Protein AF-G0LJA1-F1 (afdb_monomer_lite)

Structure (mmCIF, N/CA/C/O backbone):
data_AF-G0LJA1-F1
#
_entry.id   AF-G0LJA1-F1
#
loop_
_atom_site.group_PDB
_atom_site.id
_atom_site.type_symbol
_atom_site.label_atom_id
_atom_site.label_alt_id
_atom_site.label_comp_id
_atom_site.label_asym_id
_atom_site.label_entity_id
_atom_site.label_seq_id
_atom_site.pdbx_PDB_ins_code
_atom_site.Cartn_x
_atom_site.Cartn_y
_atom_site.Cartn_z
_atom_site.occupancy
_atom_site.B_iso_or_equiv
_atom_site.auth_seq_id
_atom_site.auth_comp_id
_atom_site.auth_asym_id
_atom_site.auth_atom_id
_atom_site.pdbx_PDB_model_num
ATOM 1 N N . MET A 1 1 ? -23.724 47.840 43.174 1.00 40.34 1 MET A N 1
ATOM 2 C CA . MET A 1 1 ? -23.355 49.159 42.622 1.00 40.34 1 MET A CA 1
ATOM 3 C C . MET A 1 1 ? -23.810 49.164 41.166 1.00 40.34 1 MET A C 1
ATOM 5 O O . MET A 1 1 ? -23.378 48.277 40.451 1.00 40.34 1 MET A O 1
ATOM 9 N N . THR A 1 2 ? -24.775 50.036 40.835 1.00 38.72 2 THR A N 1
ATOM 10 C CA . THR A 1 2 ? -25.163 50.581 39.500 1.00 38.72 2 THR A CA 1
ATOM 11 C C . THR A 1 2 ? -25.157 49.648 38.267 1.00 38.72 2 THR A C 1
ATOM 13 O O . THR A 1 2 ? -24.093 49.210 37.864 1.00 38.72 2 THR A O 1
ATOM 16 N N . LYS A 1 3 ? -26.290 49.203 37.690 1.00 38.91 3 LYS A N 1
ATOM 17 C CA . LYS A 1 3 ? -27.391 49.874 36.933 1.00 38.91 3 LYS A CA 1
ATOM 18 C C . LYS A 1 3 ? -27.035 50.300 35.488 1.00 38.91 3 LYS A C 1
ATOM 20 O O . LYS A 1 3 ? -26.009 50.936 35.287 1.00 38.91 3 LYS A O 1
ATOM 25 N N . ASN A 1 4 ? -28.015 50.063 34.602 1.00 39.62 4 ASN A N 1
ATOM 26 C CA . ASN A 1 4 ? -28.330 50.671 33.292 1.00 39.62 4 ASN A CA 1
ATOM 27 C C . ASN A 1 4 ? -27.729 49.992 32.048 1.00 39.62 4 ASN A C 1
ATOM 29 O O . ASN A 1 4 ? -26.518 49.913 31.897 1.00 39.62 4 ASN A O 1
ATOM 33 N N . ASP A 1 5 ? -28.545 49.317 31.229 1.00 42.41 5 ASP A N 1
ATOM 34 C CA . ASP A 1 5 ? -29.591 49.812 30.296 1.00 42.41 5 ASP A CA 1
ATOM 35 C C . ASP A 1 5 ? -28.981 50.275 28.969 1.00 42.41 5 ASP A C 1
ATOM 37 O O . ASP A 1 5 ? -28.251 51.262 28.938 1.00 42.41 5 ASP A O 1
ATOM 41 N N . SER A 1 6 ? -29.368 49.636 27.860 1.00 50.31 6 SER A N 1
ATOM 42 C CA . SER A 1 6 ? -29.997 50.348 26.739 1.00 50.31 6 SER A CA 1
ATOM 43 C C . SER A 1 6 ? -30.575 49.385 25.703 1.00 50.31 6 SER A C 1
ATOM 45 O O . SER A 1 6 ? -29.918 48.503 25.161 1.00 50.31 6 SER A O 1
ATOM 47 N N . ARG A 1 7 ? -31.862 49.618 25.488 1.00 47.53 7 ARG A N 1
ATOM 48 C CA . ARG A 1 7 ? -32.813 49.080 24.524 1.00 47.53 7 ARG A CA 1
ATOM 49 C C . ARG A 1 7 ? -32.684 49.891 23.226 1.00 47.53 7 ARG A C 1
ATOM 51 O O . ARG A 1 7 ? -32.469 51.096 23.317 1.00 47.53 7 ARG A O 1
ATOM 58 N N . SER A 1 8 ? -32.892 49.291 22.057 1.00 50.59 8 SER A N 1
ATOM 59 C CA . SER A 1 8 ? -33.451 50.027 20.914 1.00 50.59 8 SER A CA 1
ATOM 60 C C . SER A 1 8 ? -34.146 49.073 19.955 1.00 50.59 8 SER A C 1
ATOM 62 O O . SER A 1 8 ? -33.516 48.221 19.336 1.00 50.59 8 SER A O 1
ATOM 64 N N . ASP A 1 9 ? -35.456 49.269 19.870 1.00 44.84 9 ASP A N 1
ATOM 65 C CA . ASP A 1 9 ? -36.364 48.791 18.837 1.00 44.84 9 ASP A CA 1
ATOM 66 C C . ASP A 1 9 ? -36.025 49.412 17.467 1.00 44.84 9 ASP A C 1
ATOM 68 O O . ASP A 1 9 ? -35.411 50.481 17.395 1.00 44.84 9 ASP A O 1
ATOM 72 N N . THR A 1 10 ? -36.468 48.775 16.378 1.00 49.56 10 THR A N 1
ATOM 73 C CA . THR A 1 10 ? -36.922 49.474 15.158 1.00 49.56 10 THR A CA 1
ATOM 74 C C . THR A 1 10 ? -37.842 48.582 14.312 1.00 49.56 10 THR A C 1
ATOM 76 O O . THR A 1 10 ? -37.422 47.611 13.693 1.00 49.56 10 THR A O 1
ATOM 79 N N . ASP A 1 11 ? -39.124 48.928 14.406 1.00 41.34 11 ASP A N 1
ATOM 80 C CA . ASP A 1 11 ? -40.207 49.008 13.414 1.00 41.34 11 ASP A CA 1
ATOM 81 C C . ASP A 1 11 ? -40.201 48.250 12.067 1.00 41.34 11 ASP A C 1
ATOM 83 O O . ASP A 1 11 ? -39.364 48.443 11.192 1.00 41.34 11 ASP A O 1
ATOM 87 N N . HIS A 1 12 ? -41.300 47.498 11.895 1.00 39.84 12 HIS A N 1
ATOM 88 C CA . HIS A 1 12 ? -42.376 47.642 10.894 1.00 39.84 12 HIS A CA 1
ATOM 89 C C . HIS A 1 12 ? -42.102 48.178 9.476 1.00 39.84 12 HIS A C 1
ATOM 91 O O . HIS A 1 12 ? -41.703 49.323 9.301 1.00 39.84 12 HIS A O 1
ATOM 97 N N . THR A 1 13 ? -42.587 47.420 8.475 1.00 43.34 13 THR A N 1
ATOM 98 C CA . THR A 1 13 ? -43.599 47.747 7.417 1.00 43.34 13 THR A CA 1
ATOM 99 C C . THR A 1 13 ? -43.366 46.837 6.189 1.00 43.34 13 THR A C 1
ATOM 101 O O . THR A 1 13 ? -42.244 46.403 5.984 1.00 43.34 13 THR A O 1
ATOM 104 N N . ARG A 1 14 ? -44.281 46.500 5.268 1.00 36.09 14 ARG A N 1
ATOM 105 C CA . ARG A 1 14 ? -45.752 46.433 5.114 1.00 36.09 14 ARG A CA 1
ATOM 106 C C . ARG A 1 14 ? -45.986 46.143 3.607 1.00 36.09 14 ARG A C 1
ATOM 108 O O . ARG A 1 14 ? -45.415 46.879 2.818 1.00 36.09 14 ARG A O 1
ATOM 115 N N . SER A 1 15 ? -46.879 45.191 3.276 1.00 38.28 15 SER A N 1
ATOM 116 C CA . SER A 1 15 ? -47.641 45.015 2.000 1.00 38.28 15 SER A CA 1
ATOM 117 C C . SER A 1 15 ? -46.821 44.812 0.694 1.00 38.28 15 SER A C 1
ATOM 119 O O . SER A 1 15 ? -45.641 45.111 0.672 1.00 38.28 15 SER A O 1
ATOM 121 N N . GLU A 1 16 ? -47.276 44.230 -0.424 1.00 47.47 16 GLU A N 1
ATOM 122 C CA . GLU A 1 16 ? -48.574 44.019 -1.108 1.00 47.47 16 GLU A CA 1
ATOM 123 C C . GLU A 1 16 ? -48.458 42.680 -1.897 1.00 47.47 16 GLU A C 1
ATOM 125 O O . GLU A 1 16 ? -47.377 42.345 -2.376 1.00 47.47 16 GLU A O 1
ATOM 130 N N . GLU A 1 17 ? -49.401 41.733 -1.861 1.00 39.47 17 GLU A N 1
ATOM 131 C CA . GLU A 1 17 ? -50.622 41.638 -2.690 1.00 39.47 17 GLU A CA 1
ATOM 132 C C . GLU A 1 17 ? -50.421 41.936 -4.191 1.00 39.47 17 GLU A C 1
ATOM 134 O O . GLU A 1 17 ? -50.330 43.088 -4.599 1.00 39.47 17 GLU A O 1
ATOM 139 N N . HIS A 1 18 ? -50.423 40.886 -5.023 1.00 41.16 18 HIS A N 1
ATOM 140 C CA . HIS A 1 18 ? -50.863 40.984 -6.416 1.00 41.16 18 HIS A CA 1
ATOM 141 C C . HIS A 1 18 ? -51.467 39.644 -6.867 1.00 41.16 18 HIS A C 1
ATOM 143 O O . HIS A 1 18 ? -50.761 38.705 -7.229 1.00 41.16 18 HIS A O 1
ATOM 149 N N . ASP A 1 19 ? -52.793 39.583 -6.790 1.00 42.62 19 ASP A N 1
ATOM 150 C CA . ASP A 1 19 ? -53.655 38.630 -7.489 1.00 42.62 19 ASP A CA 1
ATOM 151 C C . ASP A 1 19 ? -53.991 39.147 -8.905 1.00 42.62 19 ASP A C 1
ATOM 153 O O . ASP A 1 19 ? -53.775 40.329 -9.203 1.00 42.62 19 ASP A O 1
ATOM 157 N N . LEU A 1 20 ? -54.624 38.256 -9.691 1.00 44.06 20 LEU A N 1
ATOM 158 C CA . LEU A 1 20 ? -55.332 38.429 -10.981 1.00 44.06 20 LEU A CA 1
ATOM 159 C C . LEU A 1 20 ? -54.462 38.221 -12.246 1.00 44.06 20 LEU A C 1
ATOM 161 O O . LEU A 1 20 ? -53.357 38.734 -12.341 1.00 44.06 20 LEU A O 1
ATOM 165 N N . ASP A 1 21 ? -54.880 37.512 -13.298 1.00 37.25 21 ASP A N 1
ATOM 166 C CA . ASP A 1 21 ? -56.171 36.905 -13.632 1.00 37.25 21 ASP A CA 1
ATOM 167 C C . ASP A 1 21 ? -55.993 35.819 -14.714 1.00 37.25 21 ASP A C 1
ATOM 169 O O . ASP A 1 21 ? -54.999 35.776 -15.444 1.00 37.25 21 ASP A O 1
ATOM 173 N N . LEU A 1 22 ? -57.016 34.978 -14.809 1.00 46.62 22 LEU A N 1
ATOM 174 C CA . LEU A 1 22 ? -57.292 33.917 -15.768 1.00 46.62 22 LEU A CA 1
ATOM 175 C C . LEU A 1 22 ? -57.186 34.345 -17.244 1.00 46.62 22 LEU A C 1
ATOM 177 O O . LEU A 1 22 ? -57.613 35.425 -17.632 1.00 46.62 22 LEU A O 1
ATOM 181 N N . THR A 1 23 ? -56.791 33.410 -18.113 1.00 42.66 23 THR A N 1
ATOM 182 C CA . THR A 1 23 ? -57.582 33.125 -19.324 1.00 42.66 23 THR A CA 1
ATOM 183 C C . THR A 1 23 ? -57.398 31.679 -19.774 1.00 42.66 23 THR A C 1
ATOM 185 O O . THR A 1 23 ? -56.325 31.210 -20.145 1.00 42.66 23 THR A O 1
ATOM 188 N N . GLU A 1 24 ? -58.525 30.993 -19.695 1.00 37.59 24 GLU A N 1
ATOM 189 C CA . GLU A 1 24 ? -58.884 29.689 -20.215 1.00 37.59 24 GLU A CA 1
ATOM 190 C C . GLU A 1 24 ? -58.819 29.668 -21.752 1.00 37.59 24 GLU A C 1
ATOM 192 O O . GLU A 1 24 ? -59.294 30.588 -22.415 1.00 37.59 24 GLU A O 1
ATOM 197 N N . ASN A 1 25 ? -58.261 28.603 -22.330 1.00 40.84 25 ASN A N 1
ATOM 198 C CA . ASN A 1 25 ? -58.556 28.230 -23.711 1.00 40.84 25 ASN A CA 1
ATOM 199 C C . ASN A 1 25 ? -58.549 26.703 -23.836 1.00 40.84 25 ASN A C 1
ATOM 201 O O . ASN A 1 25 ? -57.507 26.056 -23.934 1.00 40.84 25 ASN A O 1
ATOM 205 N N . ILE A 1 26 ? -59.756 26.145 -23.779 1.00 43.78 26 ILE A N 1
ATOM 206 C CA . ILE A 1 26 ? -60.072 24.745 -24.038 1.00 43.78 26 ILE A CA 1
ATOM 207 C C . ILE A 1 26 ? -60.248 24.585 -25.549 1.00 43.78 26 ILE A C 1
ATOM 209 O O . ILE A 1 26 ? -61.195 25.120 -26.126 1.00 43.78 26 ILE A O 1
ATOM 213 N N . HIS A 1 27 ? -59.392 23.783 -26.183 1.00 40.97 27 HIS A N 1
ATOM 214 C CA . HIS A 1 27 ? -59.770 23.116 -27.423 1.00 40.97 27 HIS A CA 1
ATOM 215 C C . HIS A 1 27 ? -59.268 21.673 -27.489 1.00 40.97 27 HIS A C 1
ATOM 217 O O . HIS A 1 27 ? -58.089 21.377 -27.309 1.00 40.97 27 HIS A O 1
ATOM 223 N N . ASP A 1 28 ? -60.259 20.817 -27.719 1.00 41.41 28 ASP A N 1
ATOM 224 C CA . ASP A 1 28 ? -60.261 19.381 -27.942 1.00 41.41 28 ASP A CA 1
ATOM 225 C C . ASP A 1 28 ? -59.131 18.863 -28.836 1.00 41.41 28 ASP A C 1
ATOM 227 O O . ASP A 1 28 ? -58.836 19.397 -29.905 1.00 41.41 28 ASP A O 1
ATOM 231 N N . GLY A 1 29 ? -58.570 17.729 -28.422 1.00 39.66 29 GLY A N 1
ATOM 232 C CA . GLY A 1 29 ? -57.560 16.994 -29.168 1.00 39.66 29 GLY A CA 1
ATOM 233 C C . GLY A 1 29 ? -57.230 15.675 -28.486 1.00 39.66 29 GLY A C 1
ATOM 234 O O . GLY A 1 29 ? -56.154 15.501 -27.922 1.00 39.66 29 GLY A O 1
ATOM 235 N N . SER A 1 30 ? -58.191 14.752 -28.513 1.00 45.31 30 SER A N 1
ATOM 236 C CA . SER A 1 30 ? -58.060 13.357 -28.097 1.00 45.31 30 SER A CA 1
ATOM 237 C C . SER A 1 30 ? -56.759 12.717 -28.599 1.00 45.31 30 SER A C 1
ATOM 239 O O . SER A 1 30 ? -56.566 12.525 -29.800 1.00 45.31 30 SER A O 1
ATOM 241 N N . GLY A 1 31 ? -55.888 12.342 -27.667 1.00 39.69 31 GLY A N 1
ATOM 242 C CA . GLY A 1 31 ? -54.619 11.694 -27.979 1.00 39.69 31 GLY A CA 1
ATOM 243 C C . GLY A 1 31 ? -53.872 11.225 -26.738 1.00 39.69 31 GLY A C 1
ATOM 244 O O . GLY A 1 31 ? -52.655 11.363 -26.679 1.00 39.69 31 GLY A O 1
ATOM 245 N N . LEU A 1 32 ? -54.575 10.677 -25.738 1.00 44.44 32 LEU A N 1
ATOM 246 C CA . LEU A 1 32 ? -53.938 9.911 -24.664 1.00 44.44 32 LEU A CA 1
ATOM 247 C C . LEU A 1 32 ? -53.361 8.630 -25.272 1.00 44.44 32 LEU A C 1
ATOM 249 O O . LEU A 1 32 ? -53.983 7.569 -25.276 1.00 44.44 32 LEU A O 1
ATOM 253 N N . LYS A 1 33 ? -52.163 8.745 -25.840 1.00 51.59 33 LYS A N 1
ATOM 254 C CA . LYS A 1 33 ? -51.311 7.598 -26.113 1.00 51.59 33 LYS A CA 1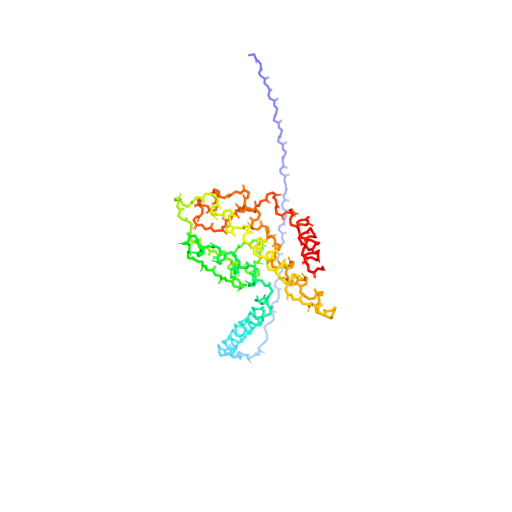
ATOM 255 C C . LYS A 1 33 ? -50.948 7.041 -24.735 1.00 51.59 33 LYS A C 1
ATOM 257 O O . LYS A 1 33 ? -50.367 7.789 -23.950 1.00 51.59 33 LYS A O 1
ATOM 262 N N . PRO A 1 34 ? -51.280 5.785 -24.398 1.00 46.91 34 PRO A N 1
ATOM 263 C CA . PRO A 1 34 ? -50.712 5.182 -23.211 1.00 46.91 34 PRO A CA 1
ATOM 264 C C . PRO A 1 34 ? -49.208 5.127 -23.472 1.00 46.91 34 PRO A C 1
ATOM 266 O O . PRO A 1 34 ? -48.744 4.347 -24.309 1.00 46.91 34 PRO A O 1
ATOM 269 N N . THR A 1 35 ? -48.437 6.006 -22.832 1.00 55.31 35 THR A N 1
ATOM 270 C CA . THR A 1 35 ? -46.996 5.830 -22.660 1.00 55.31 35 THR A CA 1
ATOM 271 C C . THR A 1 35 ? -46.856 4.594 -21.791 1.00 55.31 35 THR A C 1
ATOM 273 O O . THR A 1 35 ? -46.869 4.636 -20.567 1.00 55.31 35 THR A O 1
ATOM 276 N N . SER A 1 36 ? -46.900 3.477 -22.509 1.00 55.84 36 SER A N 1
ATOM 277 C CA . SER A 1 36 ? -46.890 2.102 -22.067 1.00 55.84 36 SER A CA 1
ATOM 278 C C . SER A 1 36 ? -45.903 1.947 -20.921 1.00 55.84 36 SER A C 1
ATOM 280 O O . SER A 1 36 ? -44.730 2.288 -21.071 1.00 55.84 36 SER A O 1
ATOM 282 N N . GLU A 1 37 ? -46.346 1.378 -19.803 1.00 57.44 37 GLU A N 1
ATOM 283 C CA . GLU A 1 37 ? -45.465 0.904 -18.731 1.00 57.44 37 GLU A CA 1
ATOM 284 C C . GLU A 1 37 ? -44.311 0.048 -19.287 1.00 57.44 37 GLU A C 1
ATOM 286 O O . GLU A 1 37 ? -43.221 0.025 -18.721 1.00 57.44 37 GLU A O 1
ATOM 291 N N . SER A 1 38 ? -44.495 -0.586 -20.454 1.00 56.78 38 SER A N 1
ATOM 292 C CA . SER A 1 38 ? -43.434 -1.309 -21.157 1.00 56.78 38 SER A CA 1
ATOM 293 C C . SER A 1 38 ? -42.334 -0.397 -21.724 1.00 56.78 38 SER A C 1
ATOM 295 O O . SER A 1 38 ? -41.194 -0.839 -21.824 1.00 56.78 38 SER A O 1
ATOM 297 N N . GLN A 1 39 ? -42.624 0.857 -22.091 1.00 58.25 39 GLN A N 1
ATOM 298 C CA . GLN A 1 39 ? -41.603 1.825 -22.511 1.00 58.25 39 GLN A CA 1
ATOM 299 C C . GLN A 1 39 ? -40.812 2.368 -21.315 1.00 58.25 39 GLN A C 1
ATOM 301 O O . GLN A 1 39 ? -39.590 2.448 -21.411 1.00 58.25 39 GLN A O 1
ATOM 306 N N . MET A 1 40 ? -41.464 2.656 -20.179 1.00 54.38 40 MET A N 1
ATOM 307 C CA . MET A 1 40 ? -40.745 3.036 -18.951 1.00 54.38 40 MET A CA 1
ATOM 308 C C . MET A 1 40 ? -39.892 1.883 -18.416 1.00 54.38 40 MET A C 1
ATOM 310 O O . MET A 1 40 ? -38.735 2.104 -18.070 1.00 54.38 40 MET A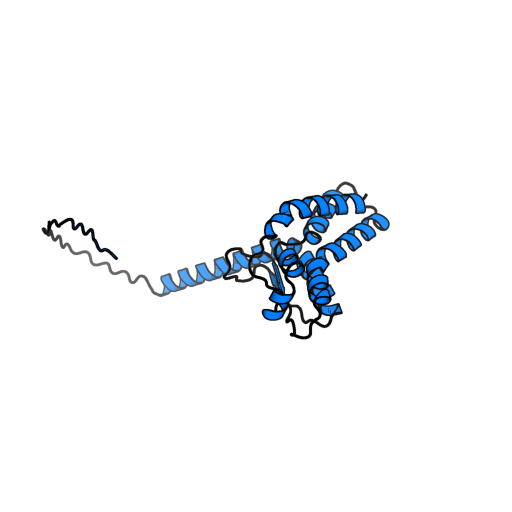 O 1
ATOM 314 N N . LYS A 1 41 ? -40.410 0.649 -18.418 1.00 58.59 41 LYS A N 1
ATOM 315 C CA . LYS A 1 41 ? -39.655 -0.533 -17.983 1.00 58.59 41 LYS A CA 1
ATOM 316 C C . LYS A 1 41 ? -38.436 -0.796 -18.870 1.00 58.59 41 LYS A C 1
ATOM 318 O O . LYS A 1 41 ? -37.330 -0.913 -18.359 1.00 58.59 41 LYS A O 1
ATOM 323 N N . ASN A 1 42 ? -38.601 -0.752 -20.194 1.00 60.97 42 ASN A N 1
ATOM 324 C CA . ASN A 1 42 ? -37.477 -0.915 -21.120 1.00 60.97 42 ASN A CA 1
ATOM 325 C C . ASN A 1 42 ? -36.420 0.193 -20.968 1.00 60.97 42 ASN A C 1
ATOM 327 O O . ASN A 1 42 ? -35.229 -0.068 -21.132 1.00 60.97 42 ASN A O 1
ATOM 331 N N . GLN A 1 43 ? -36.827 1.423 -20.639 1.00 58.34 43 GLN A N 1
ATOM 332 C CA . GLN A 1 43 ? -35.894 2.530 -20.432 1.00 58.34 43 GLN A CA 1
ATOM 333 C C . GLN A 1 43 ? -35.130 2.405 -19.104 1.00 58.34 43 GLN A C 1
ATOM 335 O O . GLN A 1 43 ? -33.919 2.631 -19.084 1.00 58.34 43 GLN A O 1
ATOM 34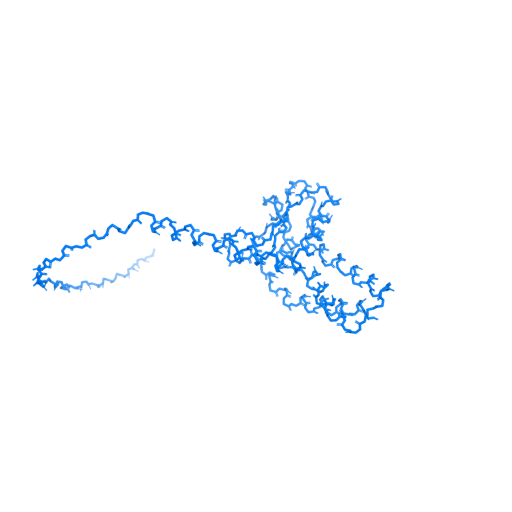0 N N . VAL A 1 44 ? -35.795 1.996 -18.019 1.00 64.06 44 VAL A N 1
ATOM 341 C CA . VAL A 1 44 ? -35.156 1.728 -16.717 1.00 64.06 44 VAL A CA 1
ATOM 342 C C . VAL A 1 44 ? -34.188 0.548 -16.820 1.00 64.06 44 VAL A C 1
ATOM 344 O O . VAL A 1 44 ? -33.018 0.702 -16.469 1.00 64.06 44 VAL A O 1
ATOM 347 N N . ASP A 1 45 ? -34.618 -0.562 -17.423 1.00 64.38 45 ASP A N 1
ATOM 348 C CA . ASP A 1 45 ? -33.790 -1.761 -17.595 1.00 64.38 45 ASP A CA 1
ATOM 349 C C . ASP A 1 45 ? -32.553 -1.465 -18.472 1.00 64.38 45 ASP A C 1
ATOM 351 O O . ASP A 1 45 ? -31.445 -1.910 -18.173 1.00 64.38 45 ASP A O 1
ATOM 355 N N . SER A 1 46 ? -32.689 -0.641 -19.522 1.00 63.38 46 SER A N 1
ATOM 356 C CA . SER A 1 46 ? -31.547 -0.236 -20.365 1.00 63.38 46 SER A CA 1
ATOM 357 C C . SER A 1 46 ? -30.547 0.694 -19.653 1.00 63.38 46 SER A C 1
ATOM 359 O O . SER A 1 46 ? -29.335 0.621 -19.893 1.00 63.38 46 SER A O 1
ATOM 361 N N . ASN A 1 47 ? -31.025 1.545 -18.741 1.00 64.38 47 ASN A N 1
ATOM 362 C CA . ASN A 1 47 ? -30.181 2.439 -17.946 1.00 64.38 47 ASN A CA 1
ATOM 363 C C . ASN A 1 47 ? -29.430 1.692 -16.837 1.00 64.38 47 ASN A C 1
ATOM 365 O O . ASN A 1 47 ? -28.269 2.006 -16.569 1.00 64.38 47 ASN A O 1
ATOM 369 N N . GLU A 1 48 ? -30.048 0.693 -16.209 1.00 67.62 48 GLU A N 1
ATOM 370 C CA . GLU A 1 48 ? -29.350 -0.163 -15.246 1.00 67.62 48 GLU A CA 1
ATOM 371 C C . GLU A 1 48 ? -28.289 -1.022 -15.940 1.00 67.62 48 GLU A C 1
ATOM 373 O O . GLU A 1 48 ? -27.141 -1.058 -15.495 1.00 67.62 48 GLU A O 1
ATOM 378 N N . ASN A 1 49 ? -28.629 -1.621 -17.084 1.00 71.12 49 ASN A N 1
ATOM 379 C CA . ASN A 1 49 ? -27.722 -2.515 -17.803 1.00 71.12 49 ASN A CA 1
ATOM 380 C C . ASN A 1 49 ? -26.520 -1.782 -18.438 1.00 71.12 49 ASN A C 1
ATOM 382 O O . ASN A 1 49 ? -25.424 -2.328 -18.543 1.00 71.12 49 ASN A O 1
ATOM 386 N N . SER A 1 50 ? -26.688 -0.516 -18.835 1.00 70.62 50 SER A N 1
ATOM 387 C CA . SER A 1 50 ? -25.566 0.307 -19.309 1.00 70.62 50 SER A CA 1
ATOM 388 C C . SER A 1 50 ? -24.640 0.734 -18.166 1.00 70.62 50 SER A C 1
ATOM 390 O O . SER A 1 50 ? -23.418 0.681 -18.318 1.00 70.62 50 SER A O 1
ATOM 392 N N . ARG A 1 51 ? -25.184 1.104 -16.998 1.00 73.75 51 ARG A N 1
ATOM 393 C CA . ARG A 1 51 ? -24.381 1.462 -15.814 1.00 73.75 51 ARG A CA 1
ATOM 394 C C . ARG A 1 51 ? -23.537 0.293 -15.313 1.00 73.75 51 ARG A C 1
ATOM 396 O O . ARG A 1 51 ? -22.364 0.499 -15.001 1.00 73.75 51 ARG A O 1
ATOM 403 N N . THR A 1 52 ? -24.097 -0.916 -15.262 1.00 78.62 52 THR A N 1
ATOM 404 C CA . THR A 1 52 ? -23.358 -2.115 -14.832 1.00 78.62 52 THR A CA 1
ATOM 405 C C . THR A 1 52 ? -22.221 -2.449 -15.796 1.00 78.62 52 THR A C 1
ATOM 407 O O . THR A 1 52 ? -21.107 -2.722 -15.350 1.00 78.62 52 THR A O 1
ATOM 410 N N . TRP A 1 53 ? -22.446 -2.336 -17.107 1.00 78.94 53 TRP A N 1
ATOM 411 C CA . TRP A 1 53 ? -21.418 -2.591 -18.119 1.00 78.94 53 TRP A CA 1
ATOM 412 C C . TRP A 1 53 ? -20.228 -1.624 -18.031 1.00 78.94 53 TRP A C 1
ATOM 414 O O . TRP A 1 53 ? -19.073 -2.062 -18.011 1.00 78.94 53 TRP A O 1
ATOM 424 N N . TRP A 1 54 ? -20.486 -0.319 -17.900 1.00 82.12 54 TRP A N 1
ATOM 425 C CA . TRP A 1 54 ? -19.420 0.675 -17.728 1.00 82.12 54 TRP A CA 1
ATOM 426 C C . TRP A 1 54 ? -18.621 0.456 -16.439 1.00 82.12 54 TRP A C 1
ATOM 428 O O . TRP A 1 54 ? -17.397 0.590 -16.443 1.00 82.12 54 TRP A O 1
ATOM 438 N N . GLN A 1 55 ? -19.287 0.061 -15.350 1.00 80.81 55 GLN A N 1
ATOM 439 C CA . GLN A 1 55 ? -18.615 -0.295 -14.097 1.00 80.81 55 GLN A CA 1
ATOM 440 C C . GLN A 1 55 ? -17.712 -1.520 -14.262 1.00 80.81 55 GLN A C 1
ATOM 442 O O . GLN A 1 55 ? -16.593 -1.528 -13.748 1.00 80.81 55 GLN A O 1
ATOM 447 N N . THR A 1 56 ? -18.155 -2.542 -14.997 1.00 82.75 56 THR A N 1
ATOM 448 C CA . THR A 1 56 ? -17.328 -3.719 -15.288 1.00 82.75 56 THR A CA 1
ATOM 449 C C . THR A 1 56 ? -16.080 -3.342 -16.080 1.00 82.75 56 THR A C 1
ATOM 451 O O . THR A 1 56 ? -14.982 -3.746 -15.699 1.00 82.75 56 THR A O 1
ATOM 454 N N . ILE A 1 57 ? -16.216 -2.531 -17.133 1.00 84.06 57 ILE A N 1
ATOM 455 C CA . ILE A 1 57 ? -15.068 -2.074 -17.932 1.00 84.06 57 ILE A CA 1
ATOM 456 C C . ILE A 1 57 ? -14.091 -1.276 -17.068 1.00 84.06 57 ILE A C 1
ATOM 458 O O . ILE A 1 57 ? -12.893 -1.558 -17.074 1.00 84.06 57 ILE A O 1
ATOM 462 N N . ALA A 1 58 ? -14.599 -0.320 -16.287 1.00 83.81 58 ALA A N 1
ATOM 463 C CA . ALA A 1 58 ? -13.770 0.480 -15.396 1.00 83.81 58 ALA A CA 1
ATOM 464 C C . ALA A 1 58 ? -12.995 -0.407 -14.408 1.00 83.81 58 ALA A C 1
ATOM 466 O O . ALA A 1 58 ? -11.791 -0.227 -14.244 1.00 83.81 58 ALA A O 1
ATOM 467 N N . ARG A 1 59 ? -13.643 -1.423 -13.817 1.00 84.31 59 ARG A N 1
ATOM 468 C CA . ARG A 1 59 ? -12.981 -2.381 -12.915 1.00 84.31 59 ARG A CA 1
ATOM 469 C C . ARG A 1 59 ? -11.865 -3.156 -13.604 1.00 84.31 59 ARG A C 1
ATOM 471 O O . ARG A 1 59 ? -10.797 -3.290 -13.020 1.00 84.31 59 ARG A O 1
ATOM 478 N N . VAL A 1 60 ? -12.086 -3.641 -14.826 1.00 84.25 60 VAL A N 1
ATOM 479 C CA . VAL A 1 60 ? -11.074 -4.403 -15.580 1.00 84.25 60 VAL A CA 1
ATOM 480 C C . VAL A 1 60 ? -9.850 -3.546 -15.911 1.00 84.25 60 VAL A C 1
ATOM 482 O O . VAL A 1 60 ? -8.734 -4.051 -15.873 1.00 84.25 60 VAL A O 1
ATOM 485 N N . ILE A 1 61 ? -10.040 -2.258 -16.197 1.00 86.38 61 ILE A N 1
ATOM 486 C CA . ILE A 1 61 ? -8.939 -1.338 -16.519 1.00 86.38 61 ILE A CA 1
ATOM 487 C C . ILE A 1 61 ? -8.188 -0.892 -15.258 1.00 86.38 61 ILE A C 1
ATOM 489 O O . ILE A 1 61 ? -6.964 -0.799 -15.267 1.00 86.38 61 ILE A O 1
ATOM 493 N N . VAL A 1 62 ? -8.912 -0.616 -14.172 1.00 83.62 62 VAL A N 1
ATOM 494 C CA . VAL A 1 62 ? -8.336 -0.109 -12.918 1.00 83.62 62 VAL A CA 1
ATOM 495 C C . VAL A 1 62 ? -7.653 -1.220 -12.122 1.00 83.62 62 VAL A C 1
ATOM 497 O O . VAL A 1 62 ? -6.613 -0.972 -11.513 1.00 83.62 62 VAL A O 1
ATOM 500 N N . ALA A 1 63 ? -8.187 -2.447 -12.143 1.00 83.88 63 ALA A N 1
ATOM 501 C CA . ALA A 1 63 ? -7.675 -3.548 -11.331 1.00 83.88 63 ALA A CA 1
ATOM 502 C C . ALA A 1 63 ? -6.169 -3.812 -11.528 1.00 83.88 63 ALA A C 1
ATOM 504 O O . ALA A 1 63 ? -5.473 -3.838 -10.522 1.00 83.88 63 ALA A O 1
ATOM 505 N N . PRO A 1 64 ? -5.605 -3.920 -12.747 1.00 84.62 64 PRO A N 1
ATOM 506 C CA . PRO A 1 64 ? -4.164 -4.130 -12.927 1.00 84.62 64 PRO A CA 1
ATOM 507 C C . PRO A 1 64 ? -3.277 -3.045 -12.305 1.00 84.62 64 PRO A C 1
ATOM 509 O O . PRO A 1 64 ? -2.107 -3.299 -12.040 1.00 84.62 64 PRO A O 1
ATOM 512 N N . ILE A 1 65 ? -3.824 -1.846 -12.096 1.00 82.88 65 ILE A N 1
ATOM 513 C CA . ILE A 1 65 ? -3.101 -0.691 -11.566 1.00 82.88 65 ILE A CA 1
ATOM 514 C C . ILE A 1 65 ? -3.147 -0.700 -10.035 1.00 82.88 65 ILE A C 1
ATOM 516 O O . ILE A 1 65 ? -2.111 -0.569 -9.394 1.00 82.88 65 ILE A O 1
ATOM 520 N N . VAL A 1 66 ? -4.331 -0.889 -9.444 1.00 85.75 66 VAL A N 1
ATOM 521 C CA . VAL A 1 66 ? -4.522 -0.761 -7.985 1.00 85.75 66 VAL A CA 1
ATOM 522 C C . VAL A 1 66 ? -4.420 -2.079 -7.229 1.00 85.75 66 VAL A C 1
ATOM 524 O O . VAL A 1 66 ? -3.981 -2.097 -6.086 1.00 85.75 66 VAL A O 1
ATOM 527 N N . LEU A 1 67 ? -4.781 -3.198 -7.859 1.00 92.44 67 LEU A N 1
ATOM 528 C CA . LEU A 1 67 ? -4.776 -4.508 -7.214 1.00 92.44 67 LEU A CA 1
ATOM 529 C C . LEU A 1 67 ? -3.394 -4.916 -6.680 1.00 92.44 67 LEU A C 1
ATOM 531 O O . LEU A 1 67 ? -3.367 -5.475 -5.589 1.00 92.44 67 LEU A O 1
ATOM 535 N N . PRO A 1 68 ? -2.262 -4.642 -7.364 1.00 95.56 68 PRO A N 1
ATOM 536 C CA . PRO A 1 68 ? -0.938 -4.913 -6.806 1.00 95.56 68 PRO A CA 1
ATOM 537 C C . PRO A 1 68 ? -0.749 -4.314 -5.401 1.00 95.56 68 PRO A C 1
ATOM 539 O O . PRO A 1 68 ? -0.366 -5.015 -4.467 1.00 95.56 68 PRO A O 1
ATOM 542 N N . HIS A 1 69 ? -1.109 -3.042 -5.228 1.00 96.19 69 HIS A N 1
ATOM 543 C CA . HIS A 1 69 ? -1.011 -2.337 -3.952 1.00 96.19 69 HIS A CA 1
ATOM 544 C C . HIS A 1 69 ? -1.868 -3.006 -2.862 1.00 96.19 69 HIS A C 1
ATOM 546 O O . HIS A 1 69 ? -1.353 -3.393 -1.813 1.00 96.19 69 HIS A O 1
ATOM 552 N N . GLU A 1 70 ? -3.148 -3.259 -3.151 1.00 96.31 70 GLU A N 1
ATOM 553 C CA . GLU A 1 70 ? -4.066 -3.904 -2.196 1.00 96.31 70 GLU A CA 1
ATOM 554 C C . GLU A 1 70 ? -3.644 -5.340 -1.841 1.00 96.31 70 GLU A C 1
ATOM 556 O O . GLU A 1 70 ? -3.813 -5.798 -0.708 1.00 96.31 70 GLU A O 1
ATOM 561 N N . LEU A 1 71 ? -3.060 -6.064 -2.800 1.00 97.06 71 LEU A N 1
ATOM 562 C CA . LEU A 1 71 ? -2.537 -7.410 -2.577 1.00 97.06 71 LEU A CA 1
ATOM 563 C C . LEU A 1 71 ? -1.340 -7.415 -1.628 1.00 97.06 71 LEU A C 1
ATOM 565 O O . LEU A 1 71 ? -1.186 -8.380 -0.883 1.00 97.06 71 LEU A O 1
ATOM 569 N N . ALA A 1 72 ? -0.509 -6.371 -1.618 1.00 97.81 72 ALA A N 1
ATOM 570 C CA . ALA A 1 72 ? 0.592 -6.284 -0.665 1.00 97.81 72 ALA A CA 1
ATOM 571 C C . ALA A 1 72 ? 0.078 -6.153 0.776 1.00 97.81 72 ALA A C 1
ATOM 573 O O . ALA A 1 72 ? 0.565 -6.869 1.654 1.00 97.81 72 ALA A O 1
ATOM 574 N N . HIS A 1 73 ? -0.948 -5.328 1.013 1.00 98.19 73 HIS A N 1
ATOM 575 C CA . HIS A 1 73 ? -1.625 -5.284 2.313 1.00 98.19 73 HIS A CA 1
ATOM 576 C C . HIS A 1 73 ? -2.190 -6.650 2.694 1.00 98.19 73 HIS A C 1
ATOM 578 O O . HIS A 1 73 ? -1.897 -7.155 3.776 1.00 98.19 73 HIS A O 1
ATOM 584 N N . ALA A 1 74 ? -2.948 -7.279 1.790 1.00 97.62 74 ALA A N 1
ATOM 585 C CA . ALA A 1 74 ? -3.564 -8.578 2.044 1.00 97.62 74 ALA A CA 1
ATOM 586 C C . ALA A 1 74 ? -2.540 -9.678 2.327 1.00 97.62 74 ALA A C 1
ATOM 588 O O . ALA A 1 74 ? -2.732 -10.460 3.256 1.00 97.62 74 ALA A O 1
ATOM 589 N N . ALA A 1 75 ? -1.434 -9.716 1.585 1.00 97.81 75 ALA A N 1
ATOM 590 C CA . ALA A 1 75 ? -0.366 -10.678 1.811 1.00 97.81 75 ALA A CA 1
ATOM 591 C C . ALA A 1 75 ? 0.207 -10.545 3.228 1.00 97.81 75 ALA A C 1
ATOM 593 O O . ALA A 1 75 ? 0.304 -11.538 3.946 1.00 97.81 75 ALA A O 1
ATOM 594 N N . ILE A 1 76 ? 0.528 -9.323 3.660 1.00 98.25 76 ILE A N 1
ATOM 595 C CA . ILE A 1 76 ? 1.051 -9.083 5.010 1.00 98.25 76 ILE A CA 1
ATOM 596 C C . ILE A 1 76 ? -0.018 -9.328 6.085 1.00 98.25 76 ILE A C 1
ATOM 598 O O . ILE A 1 76 ? 0.293 -9.890 7.132 1.00 98.25 76 ILE A O 1
ATOM 602 N N . ALA A 1 77 ? -1.281 -8.989 5.826 1.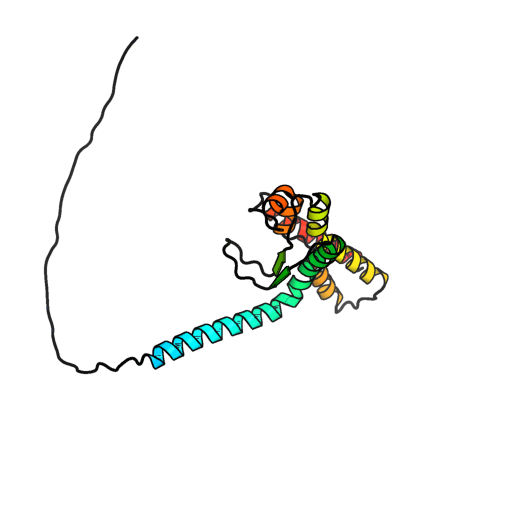00 97.50 77 ALA A N 1
ATOM 603 C CA . ALA A 1 77 ? -2.391 -9.246 6.740 1.00 97.50 77 ALA A CA 1
ATOM 604 C C . ALA A 1 77 ? -2.578 -10.750 7.010 1.00 97.50 77 ALA A C 1
ATOM 606 O O . ALA A 1 77 ? -2.671 -11.157 8.169 1.00 97.50 77 ALA A O 1
ATOM 607 N N . VAL A 1 78 ? -2.524 -11.582 5.963 1.00 97.81 78 VAL A N 1
ATOM 608 C CA . VAL A 1 78 ? -2.593 -13.050 6.082 1.00 97.81 78 VAL A CA 1
ATOM 609 C C . VAL A 1 78 ? -1.426 -13.602 6.899 1.00 97.81 78 VAL A C 1
ATOM 611 O O . VAL A 1 78 ? -1.631 -14.489 7.726 1.00 97.81 78 VAL A O 1
ATOM 614 N N . LEU A 1 79 ? -0.210 -13.065 6.730 1.00 97.75 79 LEU A N 1
ATOM 615 C CA . LEU A 1 79 ? 0.951 -13.483 7.532 1.00 97.75 79 LEU A CA 1
ATOM 616 C C . LEU A 1 79 ? 0.763 -13.228 9.034 1.00 97.75 79 LEU A C 1
ATOM 618 O O . LEU A 1 79 ? 1.369 -13.924 9.849 1.00 97.75 79 LEU A O 1
ATOM 622 N N . PHE A 1 80 ? -0.086 -12.269 9.402 1.00 97.25 80 PHE A N 1
ATOM 623 C CA . PHE A 1 80 ? -0.448 -11.978 10.788 1.00 97.25 80 PHE A CA 1
ATOM 624 C C . PHE A 1 80 ? -1.783 -12.597 11.225 1.00 97.25 80 PHE A C 1
ATOM 626 O O . PHE A 1 80 ? -2.254 -12.307 12.323 1.00 97.25 80 PHE A O 1
ATOM 633 N N . GLY A 1 81 ? -2.371 -13.476 10.408 1.00 96.69 81 GLY A N 1
ATOM 634 C CA . GLY A 1 81 ? -3.598 -14.201 10.741 1.00 96.69 81 GLY A CA 1
ATOM 635 C C . GLY A 1 81 ? -4.881 -13.377 10.619 1.00 96.69 81 GLY A C 1
ATOM 636 O O . GLY A 1 81 ? -5.891 -13.756 11.205 1.00 96.69 81 GLY A O 1
ATOM 637 N N . LEU A 1 82 ? -4.850 -12.263 9.885 1.00 97.25 82 LEU A N 1
ATOM 638 C CA . LEU A 1 82 ? -6.044 -11.483 9.557 1.00 97.25 82 LEU A CA 1
ATOM 639 C C . LEU A 1 82 ? -6.714 -12.046 8.294 1.00 97.25 82 LEU A C 1
ATOM 641 O O . LEU A 1 82 ? -6.037 -12.620 7.440 1.00 97.25 82 LEU A O 1
ATOM 645 N N . ASP A 1 83 ? -8.026 -11.843 8.158 1.00 97.12 83 ASP A N 1
ATOM 646 C CA . ASP A 1 83 ? -8.806 -12.269 6.988 1.00 97.12 83 ASP A CA 1
ATOM 647 C C . ASP A 1 83 ? -9.097 -11.071 6.063 1.00 97.12 83 ASP A C 1
ATOM 649 O O . ASP A 1 83 ? -9.960 -10.241 6.377 1.00 97.12 83 ASP A O 1
ATOM 653 N N . PRO A 1 84 ? -8.335 -10.897 4.966 1.00 96.88 84 PRO A N 1
ATOM 654 C CA . PRO A 1 84 ? -8.437 -9.709 4.141 1.00 96.88 84 PRO A CA 1
ATOM 655 C C . PRO A 1 84 ? -9.546 -9.801 3.091 1.00 96.88 84 PRO A C 1
ATOM 657 O O . PRO A 1 84 ? -9.756 -10.817 2.430 1.00 96.88 84 PRO A O 1
ATOM 660 N N . VAL A 1 85 ? -10.177 -8.662 2.827 1.00 95.88 85 VAL A N 1
ATOM 661 C CA . VAL A 1 85 ? -11.134 -8.464 1.741 1.00 95.88 85 VAL A CA 1
ATOM 662 C C . VAL A 1 85 ? -10.640 -7.327 0.859 1.00 95.88 85 VAL A C 1
ATOM 664 O O . VAL A 1 85 ? -10.440 -6.210 1.328 1.00 95.88 85 VAL A O 1
ATOM 667 N N . ILE A 1 86 ? -10.495 -7.600 -0.438 1.00 93.69 86 ILE A N 1
ATOM 668 C CA . ILE A 1 86 ? -10.158 -6.588 -1.444 1.00 93.69 86 ILE A CA 1
ATOM 669 C C . ILE A 1 86 ? -11.390 -6.295 -2.298 1.00 93.69 86 ILE A C 1
ATOM 671 O O . ILE A 1 86 ? -12.055 -7.208 -2.796 1.00 93.69 86 ILE A O 1
ATOM 675 N N . ARG A 1 87 ? -11.690 -5.011 -2.505 1.00 90.81 87 ARG A N 1
ATOM 676 C CA . ARG A 1 87 ? -12.777 -4.539 -3.373 1.00 90.81 87 ARG A CA 1
ATOM 677 C C . ARG A 1 87 ? -12.234 -3.532 -4.382 1.00 90.81 87 ARG A C 1
ATOM 679 O O . ARG A 1 87 ? -11.516 -2.618 -4.008 1.00 90.81 87 ARG A O 1
ATOM 686 N N . ILE A 1 88 ? -12.608 -3.667 -5.654 1.00 88.62 88 ILE A N 1
ATOM 687 C CA . ILE A 1 88 ? -12.222 -2.729 -6.724 1.00 88.62 88 ILE A CA 1
ATOM 688 C C . ILE A 1 88 ? -13.421 -1.868 -7.106 1.00 88.62 88 ILE A C 1
ATOM 690 O O . ILE A 1 88 ? -14.501 -2.405 -7.382 1.00 88.62 88 ILE A O 1
ATOM 694 N N . LEU A 1 89 ? -13.226 -0.547 -7.149 1.00 83.31 89 LEU A N 1
ATOM 695 C CA . LEU A 1 89 ? -14.296 0.445 -7.308 1.00 83.31 89 LEU A CA 1
ATOM 696 C C . LEU A 1 89 ? -15.504 0.101 -6.410 1.00 83.31 89 LEU A C 1
ATOM 698 O O . LEU A 1 89 ? -16.590 -0.219 -6.926 1.00 83.31 89 LEU A O 1
ATOM 702 N N . PRO A 1 90 ? -15.310 0.030 -5.077 1.00 75.00 90 PRO A N 1
ATOM 703 C CA . PRO A 1 90 ? -16.402 -0.261 -4.164 1.00 75.00 90 PRO A CA 1
ATOM 704 C C . PRO A 1 90 ? -17.421 0.881 -4.175 1.00 75.00 90 PRO A C 1
ATOM 706 O O . PRO A 1 90 ? -17.099 2.040 -4.438 1.00 75.00 90 PRO A O 1
ATOM 709 N N . GLN A 1 91 ? -18.671 0.549 -3.859 1.00 73.88 91 GLN A N 1
ATOM 710 C CA . GLN A 1 91 ? -19.646 1.577 -3.512 1.00 73.88 91 GLN A CA 1
ATOM 711 C C . GLN A 1 91 ? -19.189 2.242 -2.214 1.00 73.88 91 GLN A C 1
ATOM 713 O O . GLN A 1 91 ? -18.912 1.555 -1.233 1.00 73.88 91 GLN A O 1
ATOM 718 N N . TRP A 1 92 ? -19.087 3.567 -2.230 1.00 71.38 92 TRP A N 1
ATOM 719 C CA . TRP A 1 92 ? -18.532 4.338 -1.127 1.00 71.38 92 TRP A CA 1
ATOM 720 C C . TRP A 1 92 ? -19.419 5.542 -0.830 1.00 71.38 92 TRP A C 1
ATOM 722 O O . TRP A 1 92 ? -19.853 6.234 -1.749 1.00 71.38 92 TRP A O 1
ATOM 732 N N . SER A 1 93 ? -19.697 5.778 0.451 1.00 61.53 93 SER A N 1
ATOM 733 C CA . SER A 1 93 ? -20.536 6.886 0.924 1.00 61.53 93 SER A CA 1
ATOM 734 C C . SER A 1 93 ? -19.732 8.088 1.435 1.00 61.53 93 SER A C 1
ATOM 736 O O . SER A 1 93 ? -20.315 9.018 1.986 1.00 61.53 93 SER A O 1
ATOM 738 N N . GLY A 1 94 ? -18.403 8.067 1.301 1.00 66.12 94 GLY A N 1
ATOM 739 C CA . GLY A 1 94 ? -17.524 9.181 1.664 1.00 66.12 94 GLY A CA 1
ATOM 740 C C . GLY A 1 94 ? -17.280 10.168 0.519 1.00 66.12 94 GLY A C 1
ATOM 741 O O . GLY A 1 94 ? -17.722 9.972 -0.611 1.00 66.12 94 GLY A O 1
ATOM 742 N N . THR A 1 95 ? -16.552 11.240 0.824 1.00 64.69 95 THR A N 1
ATOM 743 C CA . THR A 1 95 ? -16.284 12.368 -0.087 1.00 64.69 95 THR A CA 1
ATOM 744 C C . THR A 1 95 ? -15.358 12.022 -1.258 1.00 64.69 95 THR A C 1
ATOM 746 O O . THR A 1 95 ? -15.391 12.702 -2.282 1.00 64.69 95 THR A O 1
ATOM 749 N N . THR A 1 96 ? -14.566 10.956 -1.140 1.00 67.31 96 THR 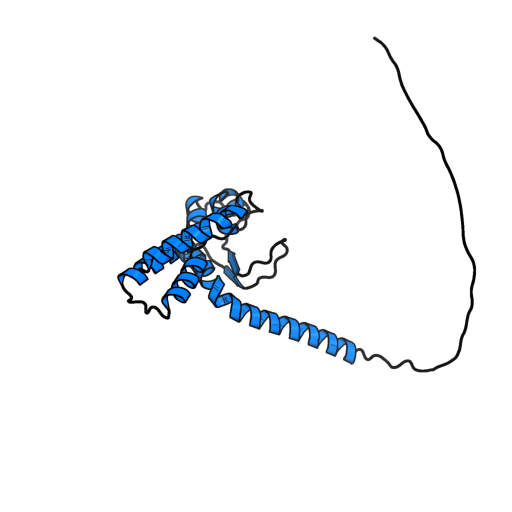A N 1
ATOM 750 C CA . THR A 1 96 ? -13.630 10.458 -2.160 1.00 67.31 96 THR A CA 1
ATOM 751 C C . THR A 1 96 ? -13.985 9.031 -2.551 1.00 67.31 96 THR A C 1
ATOM 753 O O . THR A 1 96 ? -14.163 8.188 -1.681 1.00 67.31 96 THR A O 1
ATOM 756 N N . ILE A 1 97 ? -14.068 8.738 -3.853 1.00 74.00 97 ILE A N 1
ATOM 757 C CA . ILE A 1 97 ? -14.356 7.386 -4.356 1.00 74.00 97 ILE A CA 1
ATOM 758 C C . ILE A 1 97 ? -13.033 6.619 -4.496 1.00 74.00 97 ILE A C 1
ATOM 760 O O . ILE A 1 97 ? -12.226 6.985 -5.356 1.00 74.00 97 ILE A O 1
ATOM 764 N N . PRO A 1 98 ? -12.787 5.567 -3.696 1.00 78.94 98 PRO A N 1
ATOM 765 C CA . PRO A 1 98 ? -11.558 4.797 -3.804 1.00 78.94 98 PRO A CA 1
ATOM 766 C C . PRO A 1 98 ? -11.572 3.904 -5.054 1.00 78.94 98 PRO A C 1
ATOM 768 O O . PRO A 1 98 ? -12.597 3.339 -5.442 1.00 78.94 98 PRO A O 1
ATOM 771 N N . LEU A 1 99 ? -10.410 3.768 -5.694 1.00 85.00 99 LEU A N 1
ATOM 772 C CA . LEU A 1 99 ? -10.229 2.899 -6.862 1.00 85.00 99 LEU A CA 1
ATOM 773 C C . LEU A 1 99 ? -10.077 1.421 -6.465 1.00 85.00 99 LEU A C 1
ATOM 775 O O . LEU A 1 99 ? -10.540 0.532 -7.183 1.00 85.00 99 LEU A O 1
ATOM 779 N N . GLY A 1 100 ? -9.479 1.177 -5.303 1.00 86.81 100 GLY A N 1
ATOM 780 C CA . GLY A 1 100 ? -9.353 -0.106 -4.622 1.00 86.81 100 GLY A CA 1
ATOM 781 C C . GLY A 1 100 ? -9.550 0.096 -3.121 1.00 86.81 100 GLY A C 1
ATOM 782 O O . GLY A 1 100 ? -9.430 1.213 -2.623 1.00 86.81 100 GLY A O 1
ATOM 783 N N . GLN A 1 101 ? -9.945 -0.960 -2.423 1.00 89.88 101 GLN A N 1
ATOM 784 C CA . GLN A 1 101 ? -10.067 -0.967 -0.974 1.00 89.88 101 GLN A CA 1
ATOM 785 C C . GLN A 1 101 ? -9.638 -2.328 -0.447 1.00 89.88 101 GLN A C 1
ATOM 787 O O . GLN A 1 101 ? -10.338 -3.325 -0.656 1.00 89.88 101 GLN A O 1
ATOM 792 N N . PHE A 1 102 ? -8.534 -2.347 0.282 1.00 94.44 102 PHE A N 1
ATOM 793 C CA . PHE A 1 102 ? -8.225 -3.369 1.263 1.00 94.44 102 PHE A CA 1
ATOM 794 C C . PHE A 1 102 ? -8.990 -3.115 2.570 1.00 94.44 102 PHE A C 1
ATOM 796 O O . PHE A 1 102 ? -9.147 -1.981 3.022 1.00 94.44 102 PHE A O 1
ATOM 803 N N . ASN A 1 103 ? -9.459 -4.189 3.197 1.00 95.44 103 ASN A N 1
ATOM 804 C CA . ASN A 1 103 ? -9.878 -4.183 4.590 1.00 95.44 103 ASN A CA 1
ATOM 805 C C . ASN A 1 103 ? -9.614 -5.556 5.218 1.00 95.44 103 ASN A C 1
ATOM 807 O O . ASN A 1 103 ? -9.532 -6.555 4.509 1.00 95.44 103 ASN A O 1
ATOM 811 N N . ALA A 1 104 ? -9.543 -5.614 6.539 1.00 96.44 104 ALA A N 1
ATOM 812 C CA . ALA A 1 104 ? -9.575 -6.843 7.321 1.00 96.44 104 ALA A CA 1
ATOM 813 C C . ALA A 1 104 ? -10.166 -6.520 8.698 1.00 96.44 104 ALA A C 1
ATOM 815 O O . ALA A 1 104 ? -10.053 -5.384 9.164 1.00 96.44 104 ALA A O 1
ATOM 816 N N . GLU A 1 105 ? -10.801 -7.498 9.339 1.00 96.88 105 GLU A N 1
ATOM 817 C CA . GLU A 1 105 ? -11.289 -7.329 10.709 1.00 96.88 105 GLU A CA 1
ATOM 818 C C . GLU A 1 105 ? -10.106 -7.161 11.672 1.00 96.88 105 GLU A C 1
ATOM 820 O O . GLU A 1 105 ? -9.132 -7.916 11.619 1.00 96.88 105 GLU A O 1
ATOM 825 N N . ILE A 1 106 ? -10.180 -6.151 12.541 1.00 96.19 106 ILE A N 1
ATOM 826 C CA . ILE A 1 106 ? -9.153 -5.870 13.547 1.00 96.19 106 ILE A CA 1
ATOM 827 C C . ILE A 1 106 ? -9.729 -6.156 14.930 1.00 96.19 106 ILE A C 1
ATOM 829 O O . ILE A 1 106 ? -10.539 -5.387 15.445 1.00 96.19 106 ILE A O 1
ATOM 833 N N . ASP A 1 107 ? -9.255 -7.223 15.572 1.00 94.94 107 ASP A N 1
ATOM 834 C CA . ASP A 1 107 ? -9.613 -7.496 16.963 1.00 94.94 107 ASP A CA 1
ATOM 835 C C . ASP A 1 107 ? -8.972 -6.474 17.920 1.00 94.94 107 ASP A C 1
ATOM 837 O O . ASP A 1 107 ? -7.875 -5.956 17.676 1.00 94.94 107 ASP A O 1
ATOM 841 N N . THR A 1 108 ? -9.621 -6.228 19.059 1.00 93.50 108 THR A N 1
ATOM 842 C CA . THR A 1 108 ? -9.133 -5.310 20.104 1.00 93.50 108 THR A CA 1
ATOM 843 C C . THR A 1 108 ? -7.769 -5.696 20.692 1.00 93.50 108 THR A C 1
ATOM 845 O O . THR A 1 108 ? -7.050 -4.827 21.190 1.00 93.50 108 THR A O 1
ATOM 848 N N . SER A 1 109 ? -7.374 -6.967 20.601 1.00 95.50 109 SER A N 1
ATOM 849 C CA . SER A 1 109 ? -6.052 -7.460 21.003 1.00 95.50 109 SER A CA 1
ATOM 850 C C . SER A 1 109 ? -4.979 -7.312 19.915 1.00 95.50 109 SER A C 1
ATOM 852 O O . SER A 1 109 ? -3.789 -7.475 20.204 1.00 95.50 109 SER A O 1
ATOM 854 N N . THR A 1 110 ? -5.355 -6.953 18.680 1.00 97.38 110 THR A N 1
ATOM 855 C CA . THR A 1 110 ? -4.415 -6.795 17.561 1.00 97.38 110 THR A CA 1
ATOM 856 C C . THR A 1 110 ? -3.395 -5.710 17.879 1.00 97.38 110 THR A C 1
ATOM 858 O O . THR A 1 110 ? -3.727 -4.536 18.073 1.00 97.38 110 THR A O 1
ATOM 861 N N . SER A 1 111 ? -2.119 -6.091 17.911 1.00 97.38 111 SER A N 1
ATOM 862 C CA . SER A 1 111 ? -1.031 -5.186 18.274 1.00 97.38 111 SER A CA 1
ATOM 863 C C . SER A 1 111 ? -0.893 -4.021 17.293 1.00 97.38 111 SER A C 1
ATOM 865 O O . SER A 1 111 ? -1.055 -4.173 16.087 1.00 97.38 111 SER A O 1
ATOM 867 N N . THR A 1 112 ? -0.533 -2.843 17.809 1.00 97.50 112 THR A N 1
ATOM 868 C CA . THR A 1 112 ? -0.395 -1.617 17.001 1.00 97.50 112 THR A CA 1
ATOM 869 C C . THR A 1 112 ? 0.593 -1.791 15.851 1.00 97.50 112 THR A C 1
ATOM 871 O O . THR A 1 112 ? 0.320 -1.368 14.732 1.00 97.50 112 THR A O 1
ATOM 874 N N . TRP A 1 113 ? 1.715 -2.461 16.111 1.00 97.81 113 TRP A N 1
ATOM 875 C CA . TRP A 1 113 ? 2.743 -2.681 15.101 1.00 97.81 113 TRP A CA 1
ATOM 876 C C . TRP A 1 113 ? 2.259 -3.584 13.955 1.00 97.81 113 TRP A C 1
ATOM 878 O O . TRP A 1 113 ? 2.729 -3.408 12.841 1.00 97.81 113 TRP A O 1
ATOM 888 N N . VAL A 1 114 ? 1.305 -4.500 14.189 1.00 98.19 114 VAL A N 1
ATOM 889 C CA . VAL A 1 114 ? 0.709 -5.339 13.130 1.00 98.19 114 VAL A CA 1
ATOM 890 C C . VAL A 1 114 ? -0.118 -4.473 12.187 1.00 98.19 114 VAL A C 1
ATOM 892 O O . VAL A 1 114 ? 0.052 -4.546 10.976 1.00 98.19 114 VAL A O 1
ATOM 895 N N . ILE A 1 115 ? -0.961 -3.599 12.744 1.00 98.12 115 ILE A N 1
ATOM 896 C CA . ILE A 1 115 ? -1.784 -2.658 11.970 1.00 98.12 115 ILE A CA 1
ATOM 897 C C . ILE A 1 115 ? -0.883 -1.762 11.109 1.00 98.12 115 ILE A C 1
ATOM 899 O O . ILE A 1 115 ? -1.112 -1.607 9.912 1.00 98.12 115 ILE A O 1
ATOM 903 N N . GLN A 1 116 ? 0.190 -1.227 11.698 1.00 97.62 116 GLN A N 1
ATOM 904 C CA . GLN A 1 116 ? 1.163 -0.401 10.980 1.00 97.62 116 GLN A CA 1
ATOM 905 C C . GLN A 1 116 ? 1.952 -1.197 9.931 1.00 97.62 116 GLN A C 1
ATOM 907 O O . GLN A 1 116 ? 2.197 -0.680 8.844 1.00 97.62 116 GLN A O 1
ATOM 912 N N . ALA A 1 117 ? 2.332 -2.445 10.226 1.00 98.19 117 ALA A N 1
ATOM 913 C CA . ALA A 1 117 ? 3.036 -3.317 9.288 1.00 98.19 117 ALA A CA 1
ATOM 914 C C . ALA A 1 117 ? 2.178 -3.629 8.057 1.00 98.19 117 ALA A C 1
ATOM 916 O O . ALA A 1 117 ? 2.678 -3.571 6.936 1.00 98.19 117 ALA A O 1
ATOM 917 N N . VAL A 1 118 ? 0.886 -3.904 8.258 1.00 98.31 118 VAL A N 1
ATOM 918 C CA . VAL A 1 118 ? -0.069 -4.069 7.159 1.00 98.31 118 VAL A CA 1
ATOM 919 C C . VAL A 1 118 ? -0.192 -2.765 6.378 1.00 98.31 118 VAL A C 1
ATOM 921 O O . VAL A 1 118 ? -0.053 -2.797 5.164 1.00 98.31 118 VAL A O 1
ATOM 924 N N . ALA A 1 119 ? -0.368 -1.616 7.035 1.00 97.06 119 ALA A N 1
ATOM 925 C CA . ALA A 1 119 ? -0.520 -0.328 6.351 1.00 97.06 119 ALA A CA 1
ATOM 926 C C . ALA A 1 119 ? 0.726 0.106 5.551 1.00 97.06 119 ALA A C 1
ATOM 928 O O . ALA A 1 119 ? 0.601 0.715 4.498 1.00 97.06 119 ALA A O 1
ATOM 929 N N . VAL A 1 120 ? 1.941 -0.228 5.994 1.00 97.50 120 VAL A N 1
ATOM 930 C CA . VAL A 1 120 ? 3.179 0.095 5.252 1.00 97.50 120 VAL A CA 1
ATOM 931 C C . VAL A 1 120 ? 3.572 -0.984 4.228 1.00 97.50 120 VAL A C 1
ATOM 933 O O . VAL A 1 120 ? 4.553 -0.823 3.497 1.00 97.50 120 VAL A O 1
ATOM 936 N N . ALA A 1 121 ? 2.828 -2.092 4.165 1.00 98.12 121 ALA A N 1
ATOM 937 C CA . ALA A 1 121 ? 3.166 -3.263 3.363 1.00 98.12 121 ALA A CA 1
ATOM 938 C C . ALA A 1 121 ? 3.471 -2.970 1.884 1.00 98.12 121 ALA A C 1
ATOM 940 O O . ALA A 1 121 ? 4.487 -3.481 1.408 1.00 98.12 121 ALA A O 1
ATOM 941 N N . PRO A 1 122 ? 2.690 -2.153 1.147 1.00 97.81 122 PRO A N 1
ATOM 942 C CA . PRO A 1 122 ? 2.932 -1.936 -0.278 1.00 97.81 122 PRO A CA 1
ATOM 943 C C . PRO A 1 122 ? 4.310 -1.345 -0.542 1.00 97.81 122 PRO A C 1
ATOM 945 O O . PRO A 1 122 ? 5.036 -1.832 -1.408 1.00 97.81 122 PRO A O 1
ATOM 948 N N . LEU A 1 123 ? 4.721 -0.368 0.269 1.00 97.75 123 LEU A N 1
ATOM 949 C CA . LEU A 1 123 ? 6.044 0.236 0.171 1.00 97.75 123 LEU A CA 1
ATOM 950 C C . LEU A 1 123 ? 7.141 -0.814 0.362 1.00 97.75 123 LEU A C 1
ATOM 952 O O . LEU A 1 123 ? 8.014 -0.964 -0.489 1.00 97.75 123 LEU A O 1
ATOM 956 N N . VAL A 1 124 ? 7.088 -1.578 1.453 1.00 97.62 124 VAL A N 1
ATOM 957 C CA . VAL A 1 124 ? 8.140 -2.555 1.779 1.00 97.62 124 VAL A CA 1
ATOM 958 C C . VAL A 1 124 ? 8.200 -3.678 0.740 1.00 97.62 124 VAL A C 1
ATOM 960 O O . VAL A 1 124 ? 9.286 -4.034 0.269 1.00 97.62 124 VAL A O 1
ATOM 963 N N . VAL A 1 125 ? 7.043 -4.214 0.350 1.00 98.19 125 VAL A N 1
ATOM 964 C CA . VAL A 1 125 ? 6.936 -5.306 -0.624 1.00 98.19 125 VAL A CA 1
ATOM 965 C C . VAL A 1 125 ? 7.480 -4.861 -1.976 1.00 98.19 125 VAL A C 1
ATOM 967 O O . VAL A 1 125 ? 8.361 -5.523 -2.524 1.00 98.19 125 VAL A O 1
ATOM 970 N N . TYR A 1 126 ? 7.025 -3.728 -2.509 1.00 97.44 126 TYR A N 1
ATOM 971 C CA . TYR A 1 126 ? 7.397 -3.330 -3.866 1.00 97.44 126 TYR A CA 1
ATOM 972 C C . TYR A 1 126 ? 8.789 -2.706 -3.975 1.00 97.44 126 TYR A C 1
ATOM 974 O O . TYR A 1 126 ? 9.413 -2.850 -5.025 1.00 97.44 126 TYR A O 1
ATOM 982 N N . LEU A 1 127 ? 9.347 -2.129 -2.904 1.00 97.75 127 LEU A N 1
ATOM 983 C CA . LEU A 1 127 ? 10.781 -1.806 -2.863 1.00 97.75 127 LEU A CA 1
ATOM 984 C C . LEU A 1 127 ? 11.649 -3.072 -2.857 1.00 97.75 127 LEU A C 1
ATOM 986 O O . LEU A 1 127 ? 12.692 -3.115 -3.516 1.00 97.75 127 LEU A O 1
ATOM 990 N N . THR A 1 128 ? 11.206 -4.126 -2.168 1.00 97.62 128 THR A N 1
ATOM 991 C CA . THR A 1 128 ? 11.888 -5.429 -2.199 1.00 97.62 128 THR A CA 1
ATOM 992 C C . THR A 1 128 ? 11.816 -6.034 -3.599 1.00 97.62 128 THR A C 1
ATOM 994 O O . THR A 1 128 ? 12.838 -6.458 -4.134 1.00 97.62 128 THR A O 1
ATOM 997 N N . VAL A 1 129 ? 10.640 -6.010 -4.237 1.00 96.81 129 VAL A N 1
ATOM 998 C CA . VAL A 1 129 ? 10.476 -6.457 -5.629 1.00 96.81 129 VAL A CA 1
ATOM 999 C C . VAL A 1 129 ? 11.366 -5.648 -6.570 1.00 96.81 129 VAL A C 1
ATOM 1001 O O . VAL A 1 129 ? 12.087 -6.255 -7.353 1.00 96.81 129 VAL A O 1
ATOM 1004 N N . ALA A 1 130 ? 11.380 -4.315 -6.476 1.00 96.75 130 ALA A N 1
ATOM 1005 C CA . ALA A 1 130 ? 12.236 -3.468 -7.309 1.00 96.75 130 ALA A CA 1
ATOM 1006 C C . ALA A 1 130 ? 13.720 -3.832 -7.155 1.00 96.75 130 ALA A C 1
ATOM 1008 O O . ALA A 1 130 ? 14.395 -4.053 -8.156 1.00 96.75 130 ALA A O 1
ATOM 1009 N N . SER A 1 131 ? 14.190 -3.996 -5.914 1.00 96.62 131 SER A N 1
ATOM 1010 C CA . SER A 1 131 ? 15.563 -4.429 -5.617 1.00 96.62 131 SER A CA 1
ATOM 1011 C C . SER A 1 131 ? 15.888 -5.780 -6.259 1.00 96.62 131 SER A C 1
ATOM 1013 O O . SER A 1 131 ? 16.918 -5.936 -6.909 1.00 96.62 131 SER A O 1
ATOM 1015 N N . LEU A 1 132 ? 15.007 -6.774 -6.104 1.00 96.19 132 LEU A N 1
ATOM 1016 C CA . LEU A 1 132 ? 15.214 -8.107 -6.674 1.00 96.19 132 LEU A CA 1
ATOM 1017 C C . LEU A 1 132 ? 15.202 -8.073 -8.205 1.00 96.19 132 LEU A C 1
ATOM 1019 O O . LEU A 1 132 ? 16.024 -8.729 -8.839 1.00 96.19 132 LEU A O 1
ATOM 1023 N N . VAL A 1 133 ? 14.298 -7.300 -8.803 1.00 94.62 133 VAL A N 1
ATOM 1024 C CA . VAL A 1 133 ? 14.240 -7.129 -10.255 1.00 94.62 133 VAL A CA 1
ATOM 1025 C C . VAL A 1 133 ? 15.533 -6.483 -10.758 1.00 94.62 133 VAL A C 1
ATOM 1027 O O . VAL A 1 133 ? 16.126 -7.025 -11.684 1.00 94.62 133 VAL A O 1
ATOM 1030 N N . GLY A 1 134 ? 16.016 -5.405 -10.133 1.00 92.88 134 GLY A N 1
ATOM 1031 C CA . GLY A 1 134 ? 17.274 -4.758 -10.526 1.00 92.88 134 GLY A CA 1
ATOM 1032 C C . GLY A 1 134 ? 18.503 -5.662 -10.380 1.00 92.88 134 GLY A C 1
ATOM 1033 O O . GLY A 1 134 ? 19.399 -5.627 -11.218 1.00 92.88 134 GLY A O 1
ATOM 1034 N N . ILE A 1 135 ? 18.528 -6.534 -9.366 1.00 93.75 135 ILE A N 1
ATOM 1035 C CA . ILE A 1 135 ? 19.638 -7.476 -9.146 1.00 93.75 135 ILE A CA 1
ATOM 1036 C C . ILE A 1 135 ? 19.603 -8.650 -10.137 1.00 93.75 135 ILE A C 1
ATOM 1038 O O . ILE A 1 135 ? 20.651 -9.080 -10.621 1.00 93.75 135 ILE A O 1
ATOM 1042 N N . PHE A 1 136 ? 18.422 -9.215 -10.405 1.00 93.44 136 PHE A N 1
ATOM 1043 C CA . PHE A 1 136 ? 18.302 -10.517 -11.073 1.00 93.44 136 PHE A CA 1
ATOM 1044 C C . PHE A 1 136 ? 17.782 -10.455 -12.513 1.00 93.44 136 PHE A C 1
ATOM 1046 O O . PHE A 1 136 ? 17.888 -11.452 -13.231 1.00 93.44 136 PHE A O 1
ATOM 1053 N N . ILE A 1 137 ? 17.213 -9.332 -12.954 1.00 88.69 137 ILE A N 1
ATOM 1054 C CA . ILE A 1 137 ? 16.553 -9.217 -14.258 1.00 88.69 137 ILE A CA 1
ATOM 1055 C C . ILE A 1 137 ? 17.191 -8.088 -15.062 1.00 88.69 137 ILE A C 1
ATOM 1057 O O . ILE A 1 137 ? 17.124 -6.920 -14.700 1.00 88.69 137 ILE A O 1
ATOM 1061 N N . SER A 1 138 ? 17.748 -8.427 -16.226 1.00 84.56 138 SER A N 1
ATOM 1062 C CA . SER A 1 138 ? 18.154 -7.412 -17.198 1.00 84.56 138 SER A CA 1
ATOM 1063 C C . SER A 1 138 ? 16.909 -6.833 -17.870 1.00 84.56 138 SER A C 1
ATOM 1065 O O . SER A 1 138 ? 16.256 -7.493 -18.683 1.00 84.56 138 SER A O 1
ATOM 1067 N N . ILE A 1 139 ? 16.554 -5.605 -17.503 1.00 82.31 139 ILE A N 1
ATOM 1068 C CA . ILE A 1 139 ? 15.400 -4.910 -18.069 1.00 82.31 139 ILE A CA 1
ATOM 1069 C C . ILE A 1 139 ? 15.828 -4.177 -19.341 1.00 82.31 139 ILE A C 1
ATOM 1071 O O . ILE A 1 139 ? 16.735 -3.348 -19.331 1.00 82.31 139 ILE A O 1
ATOM 1075 N N . ASN A 1 140 ? 15.144 -4.448 -20.453 1.00 86.62 140 ASN A N 1
ATOM 1076 C CA . ASN A 1 140 ? 15.342 -3.689 -21.685 1.00 86.62 140 ASN A CA 1
ATOM 1077 C C . ASN A 1 140 ? 14.851 -2.238 -21.501 1.00 86.62 140 ASN A C 1
ATOM 1079 O O . ASN A 1 140 ? 13.777 -2.003 -20.943 1.00 86.62 140 ASN A O 1
ATOM 1083 N N . ALA A 1 141 ? 15.593 -1.273 -22.051 1.00 83.31 141 ALA A N 1
ATOM 1084 C CA . ALA A 1 141 ? 15.232 0.143 -22.088 1.00 83.31 141 ALA A CA 1
ATOM 1085 C C . ALA A 1 141 ? 13.793 0.417 -22.576 1.00 83.31 141 ALA A C 1
ATOM 1087 O O . ALA A 1 141 ? 13.174 1.381 -22.137 1.00 83.31 141 ALA A O 1
ATOM 1088 N N . THR A 1 142 ? 13.222 -0.427 -23.443 1.00 88.12 142 THR A N 1
ATOM 1089 C CA . THR A 1 142 ? 11.838 -0.267 -23.924 1.00 88.12 142 THR A CA 1
ATOM 1090 C C . THR A 1 142 ? 10.785 -0.484 -22.831 1.00 88.12 142 THR A C 1
ATOM 1092 O O . THR A 1 142 ? 9.723 0.131 -22.887 1.00 88.12 142 THR A O 1
ATOM 1095 N N . ILE A 1 143 ? 11.054 -1.337 -21.837 1.00 90.62 143 ILE A N 1
ATOM 1096 C CA . ILE A 1 143 ? 10.080 -1.685 -20.786 1.00 90.62 143 ILE A CA 1
ATOM 1097 C C . ILE A 1 143 ? 10.432 -1.104 -19.412 1.00 90.62 143 ILE A C 1
ATOM 1099 O O . ILE A 1 143 ? 9.602 -1.164 -18.508 1.00 90.62 143 ILE A O 1
ATOM 1103 N N . ILE A 1 144 ? 11.618 -0.504 -19.250 1.00 92.00 144 ILE A N 1
ATOM 1104 C CA . ILE A 1 144 ? 12.072 0.020 -17.954 1.00 92.00 144 ILE A CA 1
ATOM 1105 C C . ILE A 1 144 ? 11.136 1.094 -17.399 1.00 92.00 144 ILE A C 1
ATOM 1107 O O . ILE A 1 144 ? 10.786 1.052 -16.225 1.00 92.00 144 ILE A O 1
ATOM 1111 N N . LEU A 1 145 ? 10.655 2.007 -18.247 1.00 92.88 145 LEU A N 1
ATOM 1112 C CA . LEU A 1 145 ? 9.749 3.068 -17.817 1.00 92.88 145 LEU A CA 1
ATOM 1113 C C . LEU A 1 145 ? 8.387 2.510 -17.354 1.00 92.88 145 LEU A C 1
ATOM 1115 O O . LEU A 1 145 ? 7.982 2.840 -16.241 1.00 92.88 145 LEU A O 1
ATOM 1119 N N . PRO A 1 146 ? 7.693 1.637 -18.115 1.00 92.75 146 PRO A N 1
ATOM 1120 C CA . PRO A 1 146 ? 6.505 0.942 -17.619 1.00 92.75 146 PRO A CA 1
ATOM 1121 C C . PRO A 1 146 ? 6.716 0.203 -16.291 1.00 92.75 146 PRO A C 1
ATOM 1123 O O . PRO A 1 146 ? 5.850 0.270 -15.420 1.00 92.75 146 PRO A O 1
ATOM 1126 N N . VAL A 1 147 ? 7.860 -0.468 -16.110 1.00 93.25 147 VAL A N 1
ATOM 1127 C CA . VAL A 1 147 ? 8.178 -1.176 -14.858 1.00 93.25 147 VAL A CA 1
ATOM 1128 C C . VAL A 1 147 ? 8.366 -0.195 -13.702 1.00 93.25 147 VAL A C 1
ATOM 1130 O O . VAL A 1 147 ? 7.781 -0.407 -12.640 1.00 93.25 147 VAL A O 1
ATOM 1133 N N . ILE A 1 148 ? 9.107 0.900 -13.909 1.00 94.69 148 ILE A N 1
ATOM 1134 C CA . ILE A 1 148 ? 9.259 1.969 -12.913 1.00 94.69 148 ILE A CA 1
ATOM 1135 C C . ILE A 1 148 ? 7.884 2.497 -12.511 1.00 94.69 148 ILE A C 1
ATOM 1137 O O . ILE A 1 148 ? 7.596 2.564 -11.321 1.00 94.69 148 ILE A O 1
ATOM 1141 N N . LEU A 1 149 ? 7.023 2.841 -13.473 1.00 93.81 149 LEU A N 1
ATOM 1142 C CA . LEU A 1 149 ? 5.699 3.398 -13.184 1.00 93.81 149 LEU A CA 1
ATOM 1143 C C . LEU A 1 149 ? 4.827 2.417 -12.396 1.00 93.81 149 LEU A C 1
ATOM 1145 O O . LEU A 1 149 ? 4.238 2.808 -11.390 1.00 93.81 149 LEU A O 1
ATOM 1149 N N . LEU A 1 150 ? 4.780 1.148 -12.809 1.00 93.75 150 LEU A N 1
ATOM 1150 C CA . LEU A 1 150 ? 3.988 0.124 -12.130 1.00 93.75 150 LEU A CA 1
ATOM 1151 C C . LEU A 1 150 ? 4.476 -0.113 -10.696 1.00 93.75 150 LEU A C 1
ATOM 1153 O O . LEU A 1 150 ? 3.668 -0.104 -9.766 1.00 93.75 150 LEU A O 1
ATOM 1157 N N . LEU A 1 151 ? 5.783 -0.306 -10.501 1.00 95.88 151 LEU A N 1
ATOM 1158 C CA . LEU A 1 151 ? 6.350 -0.566 -9.177 1.00 95.88 151 LEU A CA 1
ATOM 1159 C C . LEU A 1 151 ? 6.271 0.666 -8.272 1.00 95.88 151 LEU A C 1
ATOM 1161 O O . LEU A 1 151 ? 5.945 0.526 -7.099 1.00 95.88 151 LEU A O 1
ATOM 1165 N N . SER A 1 152 ? 6.488 1.867 -8.811 1.00 95.94 152 SER A N 1
ATOM 1166 C CA . SER A 1 152 ? 6.368 3.118 -8.050 1.00 95.94 152 SER A CA 1
ATOM 1167 C C . SER A 1 152 ? 4.933 3.368 -7.612 1.00 95.94 152 SER A C 1
ATOM 1169 O O . SER A 1 152 ? 4.706 3.713 -6.455 1.00 95.94 152 SER A O 1
ATOM 1171 N N . PHE A 1 153 ? 3.961 3.154 -8.504 1.00 93.69 153 PHE A N 1
ATOM 1172 C CA . PHE A 1 153 ? 2.547 3.258 -8.159 1.00 93.69 153 PHE A CA 1
ATOM 1173 C C . PHE A 1 153 ? 2.177 2.240 -7.076 1.00 93.69 153 PHE A C 1
ATOM 1175 O O . PHE A 1 153 ? 1.597 2.606 -6.061 1.00 93.69 153 PHE A O 1
ATOM 1182 N N . SER A 1 154 ? 2.592 0.983 -7.248 1.00 96.12 154 SER A N 1
ATOM 1183 C CA . SER A 1 154 ? 2.289 -0.089 -6.293 1.00 96.12 154 SER A CA 1
ATOM 1184 C C . SER A 1 154 ? 2.946 0.138 -4.923 1.00 96.12 154 SER A C 1
ATOM 1186 O O . SER A 1 154 ? 2.347 -0.177 -3.900 1.00 96.12 154 SER A O 1
ATOM 1188 N N . ALA A 1 155 ? 4.151 0.717 -4.887 1.00 96.62 155 ALA A N 1
ATOM 1189 C CA . ALA A 1 155 ? 4.896 1.018 -3.662 1.00 96.62 155 ALA A CA 1
ATOM 1190 C C . ALA A 1 155 ? 4.443 2.302 -2.946 1.00 96.62 155 ALA A C 1
ATOM 1192 O O . ALA A 1 155 ? 4.795 2.517 -1.786 1.00 96.62 155 ALA A O 1
ATOM 1193 N N . SER A 1 156 ? 3.738 3.202 -3.632 1.00 95.31 156 SER A N 1
ATOM 1194 C CA . SER A 1 156 ? 3.374 4.501 -3.064 1.00 95.31 156 SER A CA 1
ATOM 1195 C C . SER A 1 156 ? 2.294 4.334 -2.007 1.00 95.31 156 SER A C 1
ATOM 1197 O O . SER A 1 156 ? 1.238 3.792 -2.300 1.00 95.31 156 SER A O 1
ATOM 1199 N N . LEU A 1 157 ? 2.551 4.823 -0.792 1.00 93.81 157 LEU A N 1
ATOM 1200 C CA . LEU A 1 157 ? 1.559 4.811 0.281 1.00 93.81 157 LEU A CA 1
ATOM 1201 C C . LEU A 1 157 ? 0.410 5.759 -0.053 1.00 93.81 157 LEU A C 1
ATOM 1203 O O . LEU A 1 157 ? 0.631 6.932 -0.377 1.00 93.81 157 LEU A O 1
ATOM 1207 N N . SER A 1 158 ? -0.809 5.250 0.063 1.00 91.06 158 SER A N 1
ATOM 1208 C CA . SER A 1 158 ? -2.026 6.030 -0.060 1.00 91.06 158 SER A CA 1
ATOM 1209 C C . SER A 1 158 ? -2.215 6.946 1.155 1.00 91.06 158 SER A C 1
ATOM 1211 O O . SER A 1 158 ? -1.609 6.780 2.217 1.00 91.06 158 SER A O 1
ATOM 1213 N N . ALA A 1 159 ? -3.105 7.928 1.019 1.00 89.69 159 ALA A N 1
ATOM 1214 C CA . ALA A 1 159 ? -3.482 8.785 2.136 1.00 89.69 159 ALA A CA 1
ATOM 1215 C C . ALA A 1 159 ? -4.096 7.979 3.303 1.00 89.69 159 ALA A C 1
ATOM 1217 O O . ALA A 1 159 ? -3.864 8.311 4.466 1.00 89.69 159 ALA A O 1
ATOM 1218 N N . GLY A 1 160 ? -4.817 6.892 2.990 1.00 90.38 160 GLY A N 1
ATOM 1219 C CA . GLY A 1 160 ? -5.367 5.962 3.977 1.00 90.38 160 GLY A CA 1
ATOM 1220 C C . GLY A 1 160 ? -4.278 5.210 4.741 1.00 90.38 160 GLY A C 1
ATOM 1221 O O . GLY A 1 160 ? -4.332 5.151 5.968 1.00 90.38 160 GLY A O 1
ATOM 1222 N N . ASP A 1 161 ? -3.242 4.732 4.050 1.00 94.06 161 ASP A N 1
ATOM 1223 C CA . ASP A 1 161 ? -2.115 4.030 4.683 1.00 94.06 161 ASP A CA 1
ATOM 1224 C C . ASP A 1 161 ? -1.409 4.926 5.689 1.00 94.06 161 ASP A C 1
ATOM 1226 O O . ASP A 1 161 ? -1.160 4.539 6.829 1.00 94.06 161 ASP A O 1
ATOM 1230 N N . ILE A 1 162 ? -1.129 6.162 5.279 1.00 92.94 162 ILE A N 1
ATOM 1231 C CA . ILE A 1 162 ? -0.494 7.167 6.129 1.00 92.94 162 ILE A CA 1
ATOM 1232 C C . ILE A 1 162 ? -1.375 7.492 7.339 1.00 92.94 162 ILE A C 1
ATOM 1234 O O . ILE A 1 162 ? -0.857 7.597 8.456 1.00 92.94 162 ILE A O 1
ATOM 1238 N N . ALA A 1 163 ? -2.691 7.629 7.146 1.00 92.44 163 ALA A N 1
ATOM 1239 C CA . ALA A 1 163 ? -3.632 7.862 8.239 1.00 92.44 163 ALA A CA 1
ATOM 1240 C C . ALA A 1 163 ? -3.620 6.701 9.248 1.00 92.44 163 ALA A C 1
ATOM 1242 O O . ALA A 1 163 ? -3.523 6.942 10.451 1.00 92.44 163 ALA A O 1
ATOM 1243 N N . ILE A 1 164 ? -3.617 5.452 8.773 1.00 94.25 164 ILE A N 1
ATOM 1244 C CA . ILE A 1 164 ? -3.553 4.250 9.619 1.00 94.25 164 ILE A CA 1
ATOM 1245 C C . ILE A 1 164 ? -2.201 4.139 10.332 1.00 94.25 164 ILE A C 1
ATOM 1247 O O . ILE A 1 164 ? -2.161 3.842 11.526 1.00 94.25 164 ILE A O 1
ATOM 1251 N N . ILE A 1 165 ? -1.089 4.418 9.645 1.00 94.50 165 ILE A N 1
ATOM 1252 C CA . ILE A 1 165 ? 0.251 4.435 10.252 1.00 94.50 165 ILE A CA 1
ATOM 1253 C C . ILE A 1 165 ? 0.318 5.467 11.386 1.00 94.50 165 ILE A C 1
ATOM 1255 O O . ILE A 1 165 ? 0.903 5.186 12.438 1.00 94.50 165 ILE A O 1
ATOM 1259 N N . SER A 1 166 ? -0.294 6.637 11.177 1.00 93.06 166 SER A N 1
ATOM 1260 C CA . SER A 1 166 ? -0.270 7.767 12.112 1.00 93.06 166 SER A CA 1
ATOM 1261 C C . SER A 1 166 ? -1.248 7.603 13.277 1.00 93.06 166 SER A C 1
ATOM 1263 O O . SER A 1 166 ? -0.946 8.041 14.386 1.00 93.06 166 SER A O 1
ATOM 1265 N N . ASN A 1 167 ? -2.402 6.967 13.050 1.00 93.69 167 ASN A N 1
ATOM 1266 C CA . ASN A 1 167 ? -3.420 6.720 14.070 1.00 93.69 167 ASN A CA 1
ATOM 1267 C C . ASN A 1 167 ? -3.945 5.267 14.054 1.00 93.69 167 ASN A C 1
ATOM 1269 O O . ASN A 1 167 ? -5.123 5.013 13.795 1.00 93.69 167 ASN A O 1
ATOM 1273 N N . PRO A 1 168 ? -3.097 4.281 14.389 1.00 95.00 168 PRO A N 1
ATOM 1274 C CA . PRO A 1 168 ? -3.476 2.867 14.341 1.00 95.00 168 PRO A CA 1
ATOM 1275 C C . PRO A 1 168 ? -4.498 2.480 15.421 1.00 95.00 168 PRO A C 1
ATOM 1277 O O . PRO A 1 168 ? -5.150 1.441 15.325 1.00 95.00 168 PRO A O 1
ATOM 1280 N N . VAL A 1 169 ? -4.639 3.301 16.469 1.00 95.00 169 VAL A N 1
ATOM 1281 C CA . VAL A 1 169 ? -5.626 3.085 17.534 1.00 95.00 169 VAL A CA 1
ATOM 1282 C C . VAL A 1 169 ? -7.040 3.300 17.007 1.00 95.00 169 VAL A C 1
ATOM 1284 O O . VAL A 1 169 ? -7.926 2.526 17.356 1.00 95.00 169 VAL A O 1
ATOM 1287 N N . GLU A 1 170 ? -7.247 4.298 16.149 1.00 94.06 170 GLU A N 1
ATOM 1288 C CA . GLU A 1 170 ? -8.553 4.56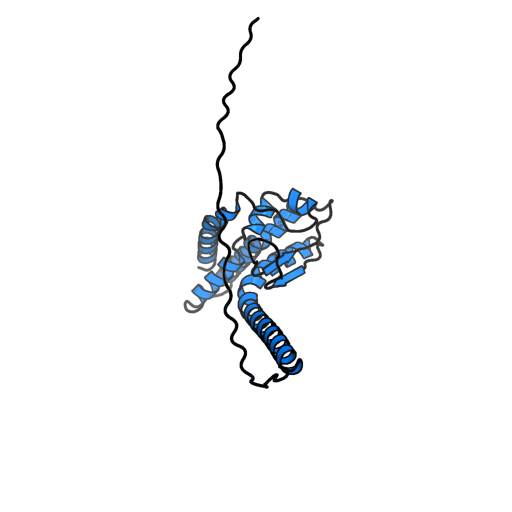5 15.542 1.00 94.06 170 GLU A CA 1
ATOM 1289 C C . GLU A 1 170 ? -8.992 3.423 14.621 1.00 94.06 170 GLU A C 1
ATOM 1291 O O . GLU A 1 170 ? -10.116 2.947 14.752 1.00 94.06 170 GLU A O 1
ATOM 1296 N N . ALA A 1 171 ? -8.085 2.893 13.791 1.00 94.69 171 ALA A N 1
ATOM 1297 C CA . ALA A 1 171 ? -8.364 1.706 12.975 1.00 94.69 171 ALA A CA 1
ATOM 1298 C C . ALA A 1 171 ? -8.785 0.504 13.846 1.00 94.69 171 ALA A C 1
ATOM 1300 O O . ALA A 1 171 ? -9.786 -0.162 13.579 1.00 94.69 171 ALA A O 1
ATOM 1301 N N . ARG A 1 172 ? -8.081 0.264 14.963 1.00 96.44 172 ARG A N 1
ATOM 1302 C CA . ARG A 1 172 ? -8.473 -0.781 15.924 1.00 96.44 172 ARG A CA 1
ATOM 1303 C C . ARG A 1 172 ? -9.851 -0.520 16.534 1.00 96.44 172 ARG A C 1
ATOM 1305 O O . ARG A 1 172 ? -10.640 -1.448 16.652 1.00 96.44 172 ARG A O 1
ATOM 1312 N N . GLN A 1 173 ? -10.145 0.714 16.941 1.00 95.31 173 GLN A N 1
ATOM 1313 C CA . GLN A 1 173 ? -11.447 1.075 17.517 1.00 95.31 173 GLN A CA 1
ATOM 1314 C C . GLN A 1 173 ? -12.588 0.925 16.505 1.00 95.31 173 GLN A C 1
ATOM 1316 O O . GLN A 1 173 ? -13.692 0.548 16.889 1.00 95.31 173 GLN A O 1
ATOM 1321 N N . ALA A 1 174 ? -12.313 1.176 15.225 1.00 93.81 174 ALA A N 1
ATOM 1322 C CA . ALA A 1 174 ? -13.240 0.933 14.128 1.00 93.81 174 ALA A CA 1
ATOM 1323 C C . ALA A 1 174 ? -13.398 -0.562 13.787 1.00 93.81 174 ALA A C 1
ATOM 1325 O O . ALA A 1 174 ? -14.319 -0.917 13.052 1.00 93.81 174 ALA A O 1
ATOM 1326 N N . GLY A 1 175 ? -12.510 -1.431 14.286 1.00 96.19 175 GLY A N 1
ATOM 1327 C CA . GLY A 1 175 ? -12.464 -2.855 13.944 1.00 96.19 175 GLY A CA 1
ATOM 1328 C C . GLY A 1 175 ? -12.090 -3.122 12.482 1.00 96.19 175 GLY A C 1
ATOM 1329 O O . GLY A 1 175 ? -12.354 -4.209 11.971 1.00 96.19 175 GLY A O 1
ATOM 1330 N N . ALA A 1 176 ? -11.518 -2.132 11.791 1.00 95.12 176 ALA A N 1
ATOM 1331 C CA . ALA A 1 176 ? -11.288 -2.145 10.350 1.00 95.12 176 ALA A CA 1
ATOM 1332 C C . ALA A 1 176 ? -10.126 -1.217 9.967 1.00 95.12 176 ALA A C 1
ATOM 1334 O O . ALA A 1 176 ? -9.802 -0.269 10.681 1.00 95.12 176 ALA A O 1
ATOM 1335 N N . PHE A 1 177 ? -9.535 -1.432 8.792 1.00 93.25 177 PHE A N 1
ATOM 1336 C CA . PHE A 1 177 ? -8.501 -0.561 8.219 1.00 93.25 177 PHE A CA 1
ATOM 1337 C C . PHE A 1 177 ? -9.123 0.709 7.612 1.00 93.25 177 PHE A C 1
ATOM 1339 O O . PHE A 1 177 ? -9.026 0.971 6.416 1.00 93.25 177 PHE A O 1
ATOM 1346 N N . VAL A 1 178 ? -9.811 1.489 8.448 1.00 88.62 178 VAL A N 1
ATOM 1347 C CA . VAL A 1 178 ? -10.462 2.753 8.089 1.00 88.62 178 VAL A CA 1
ATOM 1348 C C . VAL A 1 178 ? -10.242 3.757 9.218 1.00 88.62 178 VAL A C 1
ATOM 1350 O O . VAL A 1 178 ? -10.443 3.441 10.387 1.00 88.62 178 VAL A O 1
ATOM 1353 N N . VAL A 1 179 ? -9.839 4.971 8.855 1.00 86.25 179 VAL A N 1
ATOM 1354 C CA . VAL A 1 179 ? -9.572 6.094 9.766 1.00 86.25 179 VAL A CA 1
ATOM 1355 C C . VAL A 1 179 ? -10.240 7.328 9.163 1.00 86.25 179 VAL A C 1
ATOM 1357 O O . VAL A 1 179 ? -10.294 7.456 7.934 1.00 86.25 179 VAL A O 1
ATOM 1360 N N . GLN A 1 180 ? -10.796 8.212 9.991 1.00 79.19 180 GLN A N 1
ATOM 1361 C CA . GLN A 1 180 ? -11.326 9.486 9.508 1.00 79.19 180 GLN A CA 1
ATOM 1362 C C . GLN A 1 180 ? -10.193 10.366 8.967 1.00 79.19 180 GLN A C 1
ATOM 1364 O O . GLN A 1 180 ? -9.023 10.178 9.302 1.00 79.19 180 GLN A O 1
ATOM 1369 N N . GLY A 1 181 ? -10.547 11.302 8.082 1.00 67.69 181 GLY A N 1
ATOM 1370 C CA . GLY A 1 181 ? -9.569 12.057 7.303 1.00 67.69 181 GLY A CA 1
ATOM 1371 C C . GLY A 1 181 ? -8.458 12.665 8.160 1.00 67.69 181 GLY A C 1
ATOM 1372 O O . GLY A 1 181 ? -8.710 13.196 9.246 1.00 67.69 181 GLY A O 1
ATOM 1373 N N . SER A 1 182 ? -7.217 12.555 7.688 1.00 68.12 182 SER A N 1
ATOM 1374 C CA . SER A 1 182 ? -6.038 12.918 8.480 1.00 68.12 182 SER A CA 1
ATOM 1375 C C . SER A 1 182 ? -5.415 14.232 8.016 1.00 68.12 182 SER A C 1
ATOM 1377 O O . SER A 1 182 ? -5.350 14.537 6.827 1.00 68.12 182 SER A O 1
ATOM 1379 N N . THR A 1 183 ? -4.824 14.980 8.947 1.00 73.62 183 THR A N 1
ATOM 1380 C CA . THR A 1 183 ? -3.992 16.155 8.623 1.00 73.62 183 THR A CA 1
ATOM 1381 C C . THR A 1 183 ? -2.811 15.805 7.698 1.00 73.62 183 THR A C 1
ATOM 1383 O O . THR A 1 183 ? -2.231 16.686 7.067 1.00 73.62 183 THR A O 1
ATOM 1386 N N . TRP A 1 184 ? -2.456 14.520 7.597 1.00 74.12 184 TRP A N 1
ATOM 1387 C CA . TRP A 1 184 ? -1.310 14.010 6.850 1.00 74.12 184 TRP A CA 1
ATOM 1388 C C . TRP A 1 184 ? -1.639 13.529 5.434 1.00 74.12 184 TRP A C 1
ATOM 1390 O O . TRP A 1 184 ? -0.725 13.113 4.729 1.00 74.12 184 TRP A O 1
ATOM 1400 N N . GLU A 1 185 ? -2.888 13.618 4.968 1.00 72.88 185 GLU A N 1
ATOM 1401 C CA . GLU A 1 185 ? -3.281 13.133 3.630 1.00 72.88 185 GLU A CA 1
ATOM 1402 C C . GLU A 1 185 ? -2.427 13.732 2.496 1.00 72.88 185 GLU A C 1
ATOM 1404 O O . GLU A 1 185 ? -2.051 13.044 1.543 1.00 72.88 185 GLU A O 1
ATOM 1409 N N . ASN A 1 186 ? -2.031 15.000 2.645 1.00 82.56 186 ASN A N 1
ATOM 1410 C CA . ASN A 1 186 ? -1.221 15.722 1.663 1.00 82.56 186 ASN A CA 1
ATOM 1411 C C . ASN A 1 186 ? 0.253 15.290 1.624 1.00 82.56 186 ASN A C 1
ATOM 1413 O O . ASN A 1 186 ? 0.970 15.682 0.703 1.00 82.56 186 ASN A O 1
ATOM 1417 N N . ILE A 1 187 ? 0.738 14.485 2.581 1.00 85.88 187 ILE A N 1
ATOM 1418 C CA . ILE A 1 187 ? 2.141 14.039 2.575 1.00 85.88 187 ILE A CA 1
ATOM 1419 C C . ILE A 1 187 ? 2.447 13.143 1.364 1.00 85.88 187 ILE A C 1
ATOM 1421 O O . ILE A 1 187 ? 3.595 13.073 0.928 1.00 85.88 187 ILE A O 1
ATOM 1425 N N . THR A 1 188 ? 1.413 12.536 0.768 1.00 85.62 188 THR A N 1
ATOM 1426 C CA . THR A 1 188 ? 1.486 11.756 -0.479 1.00 85.62 188 THR A CA 1
ATOM 1427 C C . THR A 1 188 ? 2.112 12.535 -1.639 1.00 85.62 188 THR A C 1
ATOM 1429 O O . THR A 1 188 ? 2.819 11.947 -2.459 1.00 85.62 188 THR A O 1
ATOM 1432 N N . ILE A 1 189 ? 1.946 13.864 -1.670 1.00 87.12 189 ILE A N 1
ATOM 1433 C CA . ILE A 1 189 ? 2.553 14.766 -2.665 1.00 87.12 189 ILE A CA 1
ATOM 1434 C C . ILE A 1 189 ? 4.088 14.711 -2.602 1.00 87.12 189 ILE A C 1
ATOM 1436 O O . ILE A 1 189 ? 4.760 14.877 -3.618 1.00 87.12 189 ILE A O 1
ATOM 1440 N N . ILE A 1 190 ? 4.643 14.457 -1.415 1.00 88.31 190 ILE A N 1
ATOM 1441 C CA . ILE A 1 190 ? 6.087 14.380 -1.171 1.00 88.31 190 ILE A CA 1
ATOM 1442 C C . ILE A 1 190 ? 6.572 12.931 -1.239 1.00 88.31 190 ILE A C 1
ATOM 1444 O O . ILE A 1 190 ? 7.615 12.660 -1.833 1.00 88.31 190 ILE A O 1
ATOM 1448 N N . THR A 1 191 ? 5.840 11.982 -0.655 1.00 89.31 191 THR A N 1
ATOM 1449 C CA . THR A 1 191 ? 6.297 10.585 -0.593 1.00 89.31 191 THR A CA 1
ATOM 1450 C C . THR A 1 191 ? 6.264 9.903 -1.959 1.00 89.31 191 THR A C 1
ATOM 1452 O O . THR A 1 191 ? 7.194 9.170 -2.274 1.00 89.31 191 THR A O 1
ATOM 1455 N N . THR A 1 192 ? 5.280 10.195 -2.814 1.00 90.62 192 THR A N 1
ATOM 1456 C CA . THR A 1 192 ? 5.168 9.599 -4.160 1.00 90.62 192 THR A CA 1
ATOM 1457 C C . THR A 1 192 ? 6.400 9.851 -5.049 1.00 90.62 192 THR A C 1
ATOM 1459 O O . THR A 1 192 ? 6.959 8.879 -5.573 1.00 90.62 192 THR A O 1
ATOM 1462 N N . PRO A 1 193 ? 6.890 11.098 -5.236 1.00 93.06 193 PRO A N 1
ATOM 1463 C CA . PRO A 1 193 ? 8.088 11.328 -6.044 1.00 93.06 193 PRO A CA 1
ATOM 1464 C C . PRO A 1 193 ? 9.346 10.720 -5.413 1.00 93.06 193 PRO A C 1
ATOM 1466 O O . PRO A 1 193 ? 10.203 10.228 -6.145 1.00 93.06 193 PRO A O 1
ATOM 1469 N N . ILE A 1 194 ? 9.446 10.689 -4.077 1.00 95.19 194 ILE A N 1
ATOM 1470 C CA . ILE A 1 194 ? 10.558 10.025 -3.380 1.00 95.19 194 ILE A CA 1
ATOM 1471 C C . ILE A 1 194 ? 10.539 8.522 -3.669 1.00 95.19 194 ILE A C 1
ATOM 1473 O O . ILE A 1 194 ? 11.542 7.985 -4.133 1.00 95.19 194 ILE A O 1
ATOM 1477 N N . THR A 1 195 ? 9.402 7.852 -3.462 1.00 95.44 195 THR A N 1
ATOM 1478 C CA . THR A 1 195 ? 9.235 6.421 -3.753 1.00 95.44 195 THR A CA 1
ATOM 1479 C C . THR A 1 195 ? 9.557 6.116 -5.212 1.00 95.44 195 THR A C 1
ATOM 1481 O O . THR A 1 195 ? 10.277 5.161 -5.490 1.00 95.44 195 THR A O 1
ATOM 1484 N N . THR A 1 196 ? 9.109 6.968 -6.137 1.00 95.75 196 THR A N 1
ATOM 1485 C CA . THR A 1 196 ? 9.414 6.828 -7.568 1.00 95.75 196 THR A CA 1
ATOM 1486 C C . THR A 1 196 ? 10.915 6.911 -7.842 1.00 95.75 196 THR A C 1
ATOM 1488 O O . THR A 1 196 ? 11.462 6.077 -8.563 1.00 95.75 196 THR A O 1
ATOM 1491 N N . GLY A 1 197 ? 11.603 7.886 -7.240 1.00 95.44 197 GLY A N 1
ATOM 1492 C CA . GLY A 1 197 ? 13.055 8.020 -7.353 1.00 95.44 197 GLY A CA 1
ATOM 1493 C C . GLY A 1 197 ? 13.799 6.809 -6.789 1.00 95.44 197 GLY A C 1
ATOM 1494 O O . GLY A 1 197 ? 14.713 6.303 -7.434 1.00 95.44 197 GLY A O 1
ATOM 1495 N N . VAL A 1 198 ? 13.379 6.301 -5.626 1.00 97.19 198 VAL A N 1
ATOM 1496 C CA . VAL A 1 198 ? 13.976 5.104 -5.013 1.00 97.19 198 VAL A CA 1
ATOM 1497 C C . VAL A 1 198 ? 13.764 3.874 -5.895 1.00 97.19 198 VAL A C 1
ATOM 1499 O O . VAL A 1 198 ? 14.726 3.165 -6.167 1.00 97.19 198 VAL A O 1
ATOM 1502 N N . VAL A 1 199 ? 12.549 3.635 -6.396 1.00 96.88 199 VAL A N 1
ATOM 1503 C CA . VAL A 1 199 ? 12.270 2.521 -7.320 1.00 96.88 199 VAL A CA 1
ATOM 1504 C C . VAL A 1 199 ? 13.127 2.626 -8.580 1.00 96.88 199 VAL A C 1
ATOM 1506 O O . VAL A 1 199 ? 13.704 1.628 -8.999 1.00 96.88 199 VAL A O 1
ATOM 1509 N N . ALA A 1 200 ? 13.252 3.820 -9.162 1.00 95.25 200 ALA A N 1
ATOM 1510 C CA . ALA A 1 200 ? 14.101 4.028 -10.329 1.00 95.25 200 ALA A CA 1
ATOM 1511 C C . ALA A 1 200 ? 15.573 3.700 -10.035 1.00 95.25 200 ALA A C 1
ATOM 1513 O O . ALA A 1 200 ? 16.206 3.035 -10.846 1.00 95.25 200 ALA A O 1
ATOM 1514 N N . ILE A 1 201 ? 16.098 4.105 -8.873 1.00 95.25 201 ILE A N 1
ATOM 1515 C CA . ILE A 1 201 ? 17.468 3.774 -8.449 1.00 95.25 201 ILE A CA 1
ATOM 1516 C C . ILE A 1 201 ? 17.640 2.264 -8.255 1.00 95.25 201 ILE A C 1
ATOM 1518 O O . ILE A 1 201 ? 18.663 1.724 -8.643 1.00 95.25 201 ILE A O 1
ATOM 1522 N N . LEU A 1 202 ? 16.656 1.578 -7.670 1.00 95.69 202 LEU A N 1
ATOM 1523 C CA . LEU A 1 202 ? 16.741 0.138 -7.402 1.00 95.69 202 LEU A CA 1
ATOM 1524 C C . LEU A 1 202 ? 16.694 -0.732 -8.666 1.00 95.69 202 LEU A C 1
ATOM 1526 O O . LEU A 1 202 ? 17.076 -1.896 -8.601 1.00 95.69 202 LEU A O 1
ATOM 1530 N N . LEU A 1 203 ? 16.202 -0.199 -9.787 1.00 92.31 203 LEU A N 1
ATOM 1531 C CA . LEU A 1 203 ? 16.076 -0.914 -11.062 1.00 92.31 203 LEU A CA 1
ATOM 1532 C C . LEU A 1 203 ? 17.250 -0.672 -12.030 1.00 92.31 203 LEU A C 1
ATOM 1534 O O . LEU A 1 203 ? 17.237 -1.243 -13.123 1.00 92.31 203 LEU A O 1
ATOM 1538 N N . ILE A 1 204 ? 18.210 0.185 -11.665 1.00 84.56 204 ILE A N 1
ATOM 1539 C CA . ILE A 1 204 ? 19.387 0.565 -12.468 1.00 84.56 204 ILE A CA 1
ATOM 1540 C C . ILE A 1 204 ? 20.646 -0.018 -11.830 1.00 84.56 204 ILE A C 1
ATOM 1542 O O . ILE A 1 204 ? 21.472 -0.563 -12.596 1.00 84.56 204 ILE A O 1
#

InterPro domains:
  IPR021683 Putative zincin peptidase [PF11667] (65-166)

pLDDT: mean 80.31, std 19.96, range [36.09, 98.31]

Secondary structure (DSSP, 8-state):
------------------------------------HHHHHHHHHHHHHHHHHHHHHHHHHHHHHHHHHHHHHHHHHHHTT--EEEEES----SSS--SEEEEE---TT--HHHHHHHHHHHHHHHHHHHHHHHHH----HHHHHHHHHHHHHHHSPPHHHHHHHH-HHHHHHHTSS-----TTGGGHHHHHHHHHHHHHHHT-

Sequence (204 aa):
MTKNDSRSDTDHTRSEEHDLDLTENIHDGSGLKPTSESQMKNQVDSNENSRTWWQTIARVIVAPIVLPHELAHAAIAVLFGLDPVIRILPQWSGTTIPLGQFNAEIDTSTSTWVIQAVAVAPLVVYLTVASLVGIFISINATIILPVILLLSFSASLSAGDIAIISNPVEARQAGAFVVQGSTWENITIITTPITTGVVAILLI

Foldseek 3Di:
DDDDDDDDDDDDDDDDDDDDDDDDDDDDDDDPPPPDPVVVVVVVVVVVVVVVVVVVVLQVVLCLQCVLQLVQLVVLCVVVVWDKDKDAQDDDPDPDGDRIDIKTFAALPRDLVSQLCSLQRQQVVLLVVLLCCQVPPDDDPVCLVVSLNRSLSSNQRALLSVQCNVCVVQCNVVRMSGDPHDPCRCVSVVRSVVSSVSSSVSND

Organism: Haloquadratum walsbyi (strain DSM 16854 / JCM 12705 / C23) (NCBI:txid768065)

Radius of gyration: 29.74 Å; chains: 1; bounding box: 80×65×72 Å